Protein AF-A0ABD1ZDR0-F1 (afdb_monomer)

InterPro domains:
  IPR001441 Decaprenyl diphosphate synthase-like [PF01255] (82-280)
  IPR036424 Decaprenyl diphosphate synthase-like superfamily [G3DSA:3.40.1180.10] (77-281)
  IPR036424 Decaprenyl diphosphate synthase-like superfamily [SSF64005] (80-274)
  IPR038887 Dehydrodolichyl diphosphate synthase complex subunit Nus1 [PTHR21528] (7-281)

Structure (mmCIF, N/CA/C/O backbone):
data_AF-A0ABD1ZDR0-F1
#
_entry.id   AF-A0ABD1ZDR0-F1
#
loop_
_atom_site.group_PDB
_atom_site.id
_atom_site.type_symbol
_atom_site.label_atom_id
_atom_site.label_alt_id
_atom_site.label_comp_id
_atom_site.label_asym_id
_atom_site.label_entity_id
_atom_site.label_seq_id
_atom_site.pdbx_PDB_ins_code
_atom_site.Cartn_x
_atom_site.Cartn_y
_atom_site.Cartn_z
_atom_site.occupancy
_atom_site.B_iso_or_equiv
_atom_site.auth_seq_id
_atom_site.auth_comp_id
_atom_site.auth_asym_id
_atom_site.auth_atom_id
_atom_site.pdbx_PDB_model_num
ATOM 1 N N . MET A 1 1 ? -28.268 57.568 46.479 1.00 50.38 1 MET A N 1
ATOM 2 C CA . MET A 1 1 ? -28.710 57.247 45.104 1.00 50.38 1 MET A CA 1
ATOM 3 C C . MET A 1 1 ? -27.818 56.135 44.554 1.00 50.38 1 MET A C 1
ATOM 5 O O . MET A 1 1 ? -26.625 56.182 44.830 1.00 50.38 1 MET A O 1
ATOM 9 N N . PRO A 1 2 ? -28.374 55.100 43.903 1.00 52.53 2 PRO A N 1
ATOM 10 C CA . PRO A 1 2 ? -27.789 53.763 43.840 1.00 52.53 2 PRO A CA 1
ATOM 11 C C . PRO A 1 2 ? -27.205 53.474 42.449 1.00 52.53 2 PRO A C 1
ATOM 13 O O . PRO A 1 2 ? -27.951 53.224 41.513 1.00 52.53 2 PRO A O 1
ATOM 16 N N . ALA A 1 3 ? -25.880 53.509 42.299 1.00 55.66 3 ALA A N 1
ATOM 17 C CA . ALA A 1 3 ? -25.217 53.170 41.028 1.00 55.66 3 ALA A CA 1
ATOM 18 C C . ALA A 1 3 ? -24.094 52.122 41.167 1.00 55.66 3 ALA A C 1
ATOM 20 O O . ALA A 1 3 ? -23.567 51.641 40.171 1.00 55.66 3 ALA A O 1
ATOM 21 N N . THR A 1 4 ? -23.739 51.715 42.389 1.00 56.38 4 THR A N 1
ATOM 22 C CA . THR A 1 4 ? -22.607 50.802 42.645 1.00 56.38 4 THR A CA 1
ATOM 23 C C . THR A 1 4 ? -23.018 49.347 42.894 1.00 56.38 4 THR A C 1
ATOM 25 O O . THR A 1 4 ? -22.177 48.453 42.802 1.00 56.38 4 THR A O 1
ATOM 28 N N . MET A 1 5 ? -24.303 49.073 43.158 1.00 56.16 5 MET A N 1
ATOM 29 C CA . MET A 1 5 ? -24.779 47.697 43.372 1.00 56.16 5 MET A CA 1
ATOM 30 C C . MET A 1 5 ? -24.988 46.918 42.068 1.00 56.16 5 MET A C 1
ATOM 32 O O . MET A 1 5 ? -24.674 45.733 42.042 1.00 56.16 5 MET A O 1
ATOM 36 N N . HI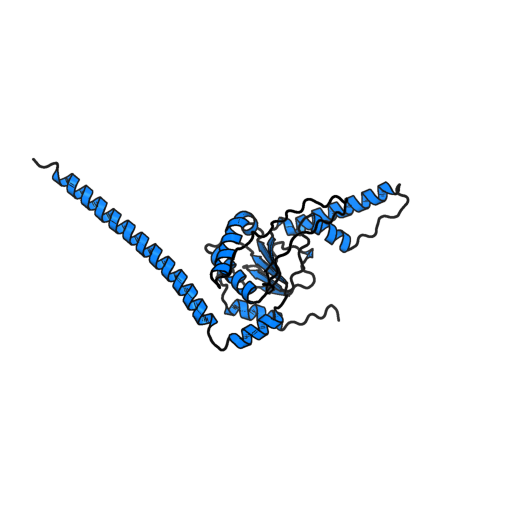S A 1 6 ? -25.437 47.556 40.979 1.00 61.19 6 HIS A N 1
ATOM 37 C CA . HIS A 1 6 ? -25.697 46.855 39.710 1.00 61.19 6 HIS A CA 1
ATOM 38 C C . HIS A 1 6 ? -24.423 46.245 39.103 1.00 61.19 6 HIS A C 1
ATOM 40 O O . HIS A 1 6 ? -24.403 45.061 38.783 1.00 61.19 6 HIS A O 1
ATOM 46 N N . HIS A 1 7 ? -23.312 46.990 39.090 1.00 68.00 7 HIS A N 1
ATOM 47 C CA . HIS A 1 7 ? -22.033 46.485 38.576 1.00 68.00 7 HIS A CA 1
ATOM 48 C C . HIS A 1 7 ? -21.475 45.288 39.355 1.00 68.00 7 HIS A C 1
ATOM 50 O O . HIS A 1 7 ? -20.847 44.410 38.766 1.00 68.00 7 HIS A O 1
ATOM 56 N N . SER A 1 8 ? -21.710 45.227 40.669 1.00 72.50 8 SER A N 1
ATOM 57 C CA . SER A 1 8 ? -21.263 44.090 41.484 1.00 72.50 8 SER A CA 1
ATOM 58 C C . SER A 1 8 ? -22.063 42.822 41.170 1.00 72.50 8 SER A C 1
ATOM 60 O O . SER A 1 8 ? -21.497 41.730 41.139 1.00 72.50 8 SER A O 1
ATOM 62 N N . VAL A 1 9 ? -23.365 42.967 40.902 1.00 79.94 9 VAL A N 1
ATOM 63 C CA . VAL A 1 9 ? -24.259 41.850 40.561 1.00 79.94 9 VAL A CA 1
ATOM 64 C C . VAL A 1 9 ? -23.963 41.322 39.156 1.00 79.94 9 VAL A C 1
ATOM 66 O O . VAL A 1 9 ? -23.843 40.110 38.988 1.00 79.94 9 VAL A O 1
ATOM 69 N N . ASP A 1 10 ? -23.741 42.203 38.181 1.00 81.81 10 ASP A N 1
ATOM 70 C CA . ASP A 1 10 ? -23.387 41.810 36.810 1.00 81.81 10 ASP A CA 1
ATOM 71 C C . ASP A 1 10 ? -22.025 41.102 36.751 1.00 81.81 10 ASP A C 1
ATOM 73 O O . ASP A 1 10 ? -21.858 40.102 36.049 1.00 81.81 10 ASP A O 1
ATOM 77 N N . TRP A 1 11 ? -21.055 41.560 37.550 1.00 82.38 11 TRP A N 1
ATOM 78 C CA . TRP A 1 11 ? -19.745 40.916 37.665 1.00 82.38 11 TRP A CA 1
ATOM 79 C C . TRP A 1 11 ? -19.832 39.517 38.292 1.00 82.38 11 TRP A C 1
ATOM 81 O O . TRP A 1 11 ? -19.189 38.576 37.820 1.00 82.38 11 TRP A O 1
ATOM 91 N N . LEU A 1 12 ? -20.661 39.356 39.329 1.00 86.38 12 LEU A N 1
ATOM 92 C CA . LEU A 1 12 ? -20.927 38.057 39.951 1.00 86.38 12 LEU A CA 1
ATOM 93 C C . LEU A 1 12 ? -21.637 37.103 38.981 1.00 86.38 12 LEU A C 1
ATOM 95 O O . LEU A 1 12 ? -21.211 35.956 38.862 1.00 86.38 12 LEU A O 1
ATOM 99 N N . LEU A 1 13 ? -22.659 37.576 38.260 1.00 87.00 13 LEU A N 1
ATOM 100 C CA . LEU A 1 13 ? -23.400 36.797 37.260 1.00 87.00 13 LEU A CA 1
ATOM 101 C C . LEU A 1 13 ? -22.511 36.331 36.104 1.00 87.00 13 LEU A C 1
ATOM 103 O O . LEU A 1 13 ? -22.582 35.177 35.682 1.00 87.00 13 LEU A O 1
ATOM 107 N N . TRP A 1 14 ? -21.636 37.202 35.605 1.00 86.81 14 TRP A N 1
ATOM 108 C CA . TRP A 1 14 ? -20.706 36.827 34.544 1.00 86.81 14 TRP A CA 1
ATOM 109 C C . TRP A 1 14 ? -19.704 35.770 35.024 1.00 86.81 14 TRP A C 1
ATOM 111 O O . TRP A 1 14 ? -19.435 34.795 34.321 1.00 86.81 14 TRP A O 1
ATOM 121 N N . ARG A 1 15 ? -19.201 35.903 36.259 1.00 88.69 15 ARG A N 1
ATOM 122 C CA . ARG A 1 15 ? -18.245 34.949 36.832 1.00 88.69 15 ARG A CA 1
ATOM 123 C C . ARG A 1 15 ? -18.873 33.586 37.118 1.00 88.69 15 ARG A C 1
ATOM 125 O O . ARG A 1 15 ? -18.218 32.570 36.897 1.00 88.69 15 ARG A O 1
ATOM 132 N N . THR A 1 16 ? -20.126 33.543 37.572 1.00 89.88 16 THR A N 1
ATOM 133 C CA . THR A 1 16 ? -20.850 32.278 37.769 1.00 89.88 16 THR A CA 1
ATOM 134 C C . THR A 1 16 ? -21.158 31.599 36.438 1.00 89.88 16 THR A C 1
ATOM 136 O O . THR A 1 16 ? -20.932 30.398 36.313 1.00 89.88 16 THR A O 1
ATOM 139 N N . LEU A 1 17 ? -21.575 32.347 35.413 1.00 91.56 17 LEU A N 1
ATOM 140 C CA . LEU A 1 17 ? -21.840 31.795 34.082 1.00 91.56 17 LEU A CA 1
ATOM 141 C C . LEU A 1 17 ? -20.568 31.242 33.422 1.00 91.56 17 LEU A C 1
ATOM 143 O O . LEU A 1 17 ? -20.577 30.136 32.880 1.00 91.56 17 LEU A O 1
ATOM 147 N N . HIS A 1 18 ? -19.449 31.960 33.532 1.00 86.12 18 HIS A N 1
ATOM 148 C CA . HIS A 1 18 ? -18.167 31.503 32.998 1.00 86.12 18 HIS A CA 1
ATOM 149 C C . HIS A 1 18 ? -17.628 30.272 33.748 1.00 86.12 18 HIS A C 1
ATOM 151 O O . HIS A 1 18 ? -17.016 29.402 33.129 1.00 86.12 18 HIS A O 1
ATOM 157 N N . LEU A 1 19 ? -17.884 30.167 35.059 1.00 91.38 19 LEU A N 1
ATOM 158 C CA . LEU A 1 19 ? -17.560 28.983 35.862 1.00 91.38 19 LEU A CA 1
ATOM 159 C C . LEU A 1 19 ? -18.402 27.768 35.441 1.00 91.38 19 LEU A C 1
ATOM 161 O O . LEU A 1 19 ? -17.877 26.669 35.302 1.00 91.38 19 LEU A O 1
ATOM 165 N N . LEU A 1 20 ? -19.701 27.954 35.195 1.00 90.75 20 LEU A N 1
ATOM 166 C CA . LEU A 1 20 ? -20.566 26.876 34.707 1.00 90.75 20 LEU A CA 1
ATOM 167 C C . LEU A 1 20 ? -20.132 26.393 33.317 1.00 90.75 20 LEU A C 1
ATOM 169 O O . LEU A 1 20 ? -20.080 25.186 33.075 1.00 90.75 20 LEU A O 1
ATOM 173 N N . PHE A 1 21 ? -19.750 27.314 32.427 1.00 90.88 21 PHE A N 1
ATOM 174 C CA . PHE A 1 21 ? -19.235 26.965 31.106 1.00 90.88 21 PHE A CA 1
ATOM 175 C C . PHE A 1 21 ? -17.929 26.163 31.196 1.00 90.88 21 PHE A C 1
ATOM 177 O O . PHE A 1 21 ? -17.831 25.091 30.597 1.00 90.88 21 PHE A O 1
ATOM 184 N N . THR A 1 22 ? -16.950 26.605 31.993 1.00 89.00 22 THR A N 1
ATOM 185 C CA . THR A 1 22 ? -15.680 25.873 32.145 1.00 89.00 22 THR A CA 1
ATOM 186 C C . THR A 1 22 ? -15.880 24.500 32.779 1.00 89.00 22 THR A C 1
ATOM 188 O O . THR A 1 22 ? -15.298 23.526 32.305 1.00 89.00 22 THR A O 1
ATOM 191 N N . VAL A 1 23 ? -16.754 24.382 33.783 1.00 90.62 23 VAL A N 1
ATOM 192 C CA . VAL A 1 23 ? -17.121 23.090 34.380 1.00 90.62 23 VAL A CA 1
ATOM 193 C C . VAL A 1 23 ? -17.778 22.172 33.345 1.00 90.62 23 VAL A C 1
ATOM 195 O O . VAL A 1 23 ? -17.404 21.005 33.253 1.00 90.62 23 VAL A O 1
ATOM 198 N N . SER A 1 24 ? -18.689 22.682 32.509 1.00 86.88 24 SER A N 1
ATOM 199 C CA . SER A 1 24 ? -19.336 21.878 31.461 1.00 86.88 24 SER A CA 1
ATOM 200 C C . SER A 1 24 ? -18.343 21.346 30.417 1.00 86.88 24 SER A C 1
ATOM 202 O O . SER A 1 24 ? -18.416 20.177 30.036 1.00 86.88 24 SER A O 1
ATOM 204 N N . VAL A 1 25 ? -17.353 22.157 30.023 1.00 84.06 25 VAL A N 1
ATOM 205 C CA . VAL A 1 25 ? -16.280 21.747 29.103 1.00 84.06 25 VAL A CA 1
ATOM 206 C C . VAL A 1 25 ? -15.387 20.689 29.750 1.00 84.06 25 VAL A C 1
ATOM 208 O O . VAL A 1 25 ? -15.047 19.698 29.106 1.00 84.06 25 VAL A O 1
ATOM 211 N N . LEU A 1 26 ? -15.040 20.845 31.031 1.00 81.06 26 LEU A N 1
ATOM 212 C CA . LEU A 1 26 ? -14.246 19.852 31.761 1.00 81.06 26 LEU A CA 1
ATOM 213 C C . LEU A 1 26 ? -14.984 18.516 31.901 1.00 81.06 26 LEU A C 1
ATOM 215 O O . LEU A 1 26 ? -14.369 17.469 31.700 1.00 81.06 26 LEU A O 1
ATOM 219 N N . ILE A 1 27 ? -16.293 18.542 32.172 1.00 83.06 27 ILE A N 1
ATOM 220 C CA . ILE A 1 27 ? -17.138 17.340 32.205 1.00 83.06 27 ILE A CA 1
ATOM 221 C C . ILE A 1 27 ? -17.194 16.688 30.817 1.00 83.06 27 ILE A C 1
ATOM 223 O O . ILE A 1 27 ? -17.021 15.476 30.713 1.00 83.06 27 ILE A O 1
ATOM 227 N N . GLY A 1 28 ? -17.357 17.470 29.745 1.00 77.81 28 GLY A N 1
ATOM 228 C CA . GLY A 1 28 ? -17.323 16.964 28.369 1.00 77.81 28 GLY A CA 1
ATOM 229 C C . GLY A 1 28 ? -15.989 16.298 28.011 1.00 77.81 28 GLY A C 1
ATOM 230 O O . GLY A 1 28 ? -15.971 15.185 27.486 1.00 77.81 28 GLY A O 1
ATOM 231 N N . CYS A 1 29 ? -14.864 16.923 28.370 1.00 68.56 29 CYS A N 1
ATOM 232 C CA . CYS A 1 29 ? -13.522 16.359 28.193 1.00 68.56 29 CYS A CA 1
ATOM 233 C C . CYS A 1 29 ? -13.307 15.086 29.027 1.00 68.56 29 CYS A C 1
ATOM 235 O O . CYS A 1 29 ? -12.689 14.131 28.552 1.00 68.56 29 CYS A O 1
ATOM 237 N N . ALA A 1 30 ? -13.817 15.054 30.261 1.00 70.31 30 ALA A N 1
ATOM 238 C CA . ALA A 1 30 ? -13.756 13.880 31.123 1.00 70.31 30 ALA A CA 1
ATOM 239 C C . ALA A 1 30 ? -14.598 12.728 30.560 1.00 70.31 30 ALA A C 1
ATOM 241 O O . ALA A 1 30 ? -14.128 11.595 30.538 1.00 70.31 30 ALA A O 1
ATOM 242 N N . PHE A 1 31 ? -15.793 13.012 30.036 1.00 66.88 31 PHE A N 1
ATOM 243 C CA . PHE A 1 31 ? -16.658 12.018 29.404 1.00 66.88 31 PHE A CA 1
ATOM 244 C C . PHE A 1 31 ? -16.052 11.476 28.104 1.00 66.88 31 PHE A C 1
ATOM 246 O O . PHE A 1 31 ? -16.073 10.269 27.878 1.00 66.88 31 PHE A O 1
ATOM 253 N N . ALA A 1 32 ? -15.442 12.336 27.281 1.00 59.31 32 ALA A N 1
ATOM 254 C CA . ALA A 1 32 ? -14.710 11.911 26.090 1.00 59.31 32 ALA A CA 1
ATOM 255 C C . ALA A 1 32 ? -13.552 10.969 26.456 1.00 59.31 32 ALA A C 1
ATOM 257 O O . ALA A 1 32 ? -13.465 9.880 25.898 1.00 59.31 32 ALA A O 1
ATOM 258 N N . ARG A 1 33 ? -12.736 11.330 27.459 1.00 55.62 33 ARG A N 1
ATOM 259 C CA . ARG A 1 33 ? -11.654 10.471 27.975 1.00 55.62 33 ARG A CA 1
ATOM 260 C C . ARG A 1 33 ? -12.172 9.164 28.566 1.00 55.62 33 ARG A C 1
ATOM 262 O O . ARG A 1 33 ? -11.606 8.112 28.289 1.00 55.62 33 ARG A O 1
ATOM 269 N N . ALA A 1 34 ? -13.250 9.211 29.345 1.00 54.34 34 ALA A N 1
ATOM 270 C CA . ALA A 1 34 ? -13.884 8.024 29.905 1.00 54.34 34 ALA A CA 1
ATOM 271 C C . ALA A 1 34 ? -14.408 7.104 28.798 1.00 54.34 34 ALA A C 1
ATOM 273 O O . ALA A 1 34 ? -14.225 5.898 28.886 1.00 54.34 34 ALA A O 1
ATOM 274 N N . LYS A 1 35 ? -14.976 7.656 27.718 1.00 50.94 35 LYS A N 1
ATOM 275 C CA . LYS A 1 35 ? -15.408 6.895 26.542 1.00 50.94 35 LYS A CA 1
ATOM 276 C C . LYS A 1 35 ? -14.228 6.247 25.813 1.00 50.94 35 LYS A C 1
ATOM 278 O O . LYS A 1 35 ? -14.351 5.098 25.407 1.00 50.94 35 LYS A O 1
ATOM 283 N N . THR A 1 36 ? -13.082 6.923 25.693 1.00 46.22 36 THR A N 1
ATOM 284 C CA . THR A 1 36 ? -11.858 6.335 25.115 1.00 46.22 36 THR A CA 1
ATOM 285 C C . THR A 1 36 ? -11.315 5.197 25.982 1.00 46.22 36 THR A C 1
ATOM 287 O O . THR A 1 36 ? -10.996 4.129 25.468 1.00 46.22 36 THR A O 1
ATOM 290 N N . ILE A 1 37 ? -11.269 5.390 27.305 1.00 48.59 37 ILE A N 1
ATOM 291 C CA . ILE A 1 37 ? -10.806 4.376 28.265 1.00 48.59 37 ILE A CA 1
ATOM 292 C C . ILE A 1 37 ? -11.764 3.181 28.292 1.00 48.59 37 ILE A C 1
ATOM 294 O O . ILE A 1 37 ? -11.318 2.039 28.255 1.00 48.59 37 ILE A O 1
ATOM 298 N N . LEU A 1 38 ? -13.075 3.431 28.306 1.00 41.00 38 LEU A N 1
ATOM 299 C CA . LEU A 1 38 ? -14.098 2.390 28.306 1.00 41.00 38 LEU A CA 1
ATOM 300 C C . LEU A 1 38 ? -14.124 1.642 26.971 1.00 41.00 38 LEU A C 1
ATOM 302 O O . LEU A 1 38 ? -14.233 0.428 26.979 1.00 41.00 38 LEU A O 1
ATOM 306 N N . SER A 1 39 ? -13.941 2.324 25.836 1.00 40.66 39 SER A N 1
ATOM 307 C CA . SER A 1 39 ? -13.777 1.670 24.531 1.00 40.66 39 SER A CA 1
ATOM 308 C C . SER A 1 39 ? -12.523 0.797 24.495 1.00 40.66 39 SER A C 1
ATOM 310 O O . SER A 1 39 ? -12.574 -0.299 23.950 1.00 40.66 39 SER A O 1
ATOM 312 N N . GLY A 1 40 ? -11.417 1.243 25.099 1.00 36.88 40 GLY A N 1
ATOM 313 C CA . GLY A 1 40 ? -10.203 0.437 25.244 1.00 36.88 40 GLY A CA 1
ATOM 314 C C . GLY A 1 40 ? -10.387 -0.758 26.186 1.00 36.88 40 GLY A C 1
ATOM 315 O O . GLY A 1 40 ? -9.878 -1.839 25.912 1.00 36.88 40 GLY A O 1
ATOM 316 N N . ALA A 1 41 ? -11.153 -0.598 27.268 1.00 35.72 41 ALA A N 1
ATOM 317 C CA . ALA A 1 41 ? -11.450 -1.658 28.231 1.00 35.72 41 ALA A CA 1
ATOM 318 C C . ALA A 1 41 ? -12.462 -2.683 27.695 1.00 35.72 41 ALA A C 1
ATOM 320 O O . ALA A 1 41 ? -12.282 -3.876 27.909 1.00 35.72 41 ALA A O 1
ATOM 321 N N . ILE A 1 42 ? -13.484 -2.235 26.959 1.00 37.75 42 ILE A N 1
ATOM 322 C CA . ILE A 1 42 ? -14.438 -3.093 26.247 1.00 37.75 42 ILE A CA 1
ATOM 323 C C . ILE A 1 42 ? -13.709 -3.846 25.134 1.00 37.75 42 ILE A C 1
ATOM 325 O O . ILE A 1 42 ? -13.881 -5.050 25.031 1.00 37.75 42 ILE A O 1
ATOM 329 N N . PHE A 1 43 ? -12.807 -3.192 24.393 1.00 40.44 43 PHE A N 1
ATOM 330 C CA . PHE A 1 43 ? -11.953 -3.868 23.413 1.00 40.44 43 PHE A CA 1
ATOM 331 C C . PHE A 1 43 ? -11.028 -4.909 24.073 1.00 40.44 43 PHE A C 1
ATOM 333 O O . PHE A 1 43 ? -10.863 -6.010 23.557 1.00 40.44 43 PHE A O 1
ATOM 340 N N . LYS A 1 44 ? -10.482 -4.608 25.260 1.00 37.28 44 LYS A N 1
ATOM 341 C CA . LYS A 1 44 ? -9.684 -5.553 26.060 1.00 37.28 44 LYS A CA 1
ATOM 342 C C . LYS A 1 44 ? -10.512 -6.728 26.600 1.00 37.28 44 LYS A C 1
ATOM 344 O 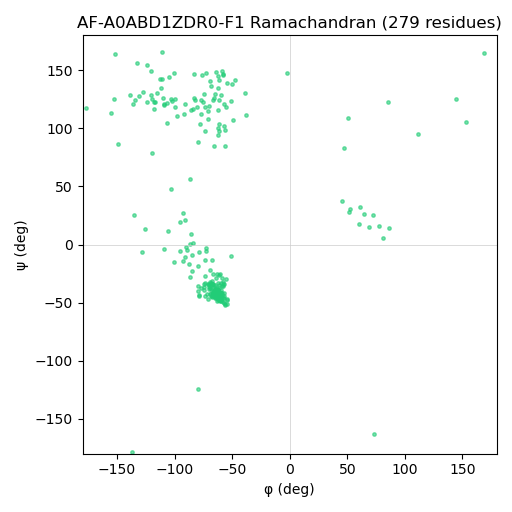O . LYS A 1 44 ? -9.968 -7.814 26.763 1.00 37.28 44 LYS A O 1
ATOM 349 N N . PHE A 1 45 ? -11.798 -6.518 26.879 1.00 32.19 45 PHE A N 1
ATOM 350 C CA . PHE A 1 45 ? -12.724 -7.550 27.349 1.00 32.19 45 PHE A CA 1
ATOM 351 C C . PHE A 1 45 ? -13.239 -8.427 26.198 1.00 32.19 45 PHE A C 1
ATOM 353 O O . PHE A 1 45 ? -13.294 -9.644 26.334 1.00 32.19 45 PHE A O 1
ATOM 360 N N . GLU A 1 46 ? -13.539 -7.828 25.046 1.00 38.88 46 GLU A N 1
ATOM 361 C CA . GLU A 1 46 ? -13.999 -8.528 23.843 1.00 38.88 46 GLU A CA 1
ATOM 362 C C . GLU A 1 46 ? -12.872 -9.360 23.213 1.00 38.88 46 GLU A C 1
ATOM 364 O O . GLU A 1 46 ? -13.120 -10.488 22.812 1.00 38.88 46 GLU A O 1
ATOM 369 N N . ALA A 1 47 ? -11.617 -8.894 23.283 1.00 39.03 47 ALA A N 1
ATOM 370 C CA . ALA A 1 47 ? -10.428 -9.675 22.918 1.00 39.03 47 ALA A CA 1
ATOM 371 C C . ALA A 1 47 ? -10.051 -10.782 23.933 1.00 39.03 47 ALA A C 1
ATOM 373 O O . ALA A 1 47 ? -9.116 -11.544 23.693 1.00 39.03 47 ALA A O 1
ATOM 374 N N . SER A 1 48 ? -10.739 -10.869 25.081 1.00 35.41 48 SER A N 1
ATOM 375 C CA . SER A 1 48 ? -10.461 -11.832 26.160 1.00 35.41 48 SER A CA 1
ATOM 376 C C . SER A 1 48 ? -11.486 -12.976 26.237 1.00 35.41 48 SER A C 1
ATOM 378 O O . SER A 1 48 ? -11.497 -13.724 27.217 1.00 35.41 48 SER A O 1
ATOM 380 N N . GLY A 1 49 ? -12.355 -13.137 25.234 1.00 34.91 49 GLY A N 1
ATOM 381 C CA . GLY A 1 49 ? -13.270 -14.275 25.152 1.00 34.91 49 GLY A CA 1
ATOM 382 C C . GLY A 1 49 ? -12.543 -15.535 24.677 1.00 34.91 49 GLY A C 1
ATOM 383 O O . GLY A 1 49 ? -12.148 -15.624 23.520 1.00 34.91 49 GLY A O 1
ATOM 384 N N . GLU A 1 50 ? -12.400 -16.532 25.549 1.00 36.81 50 GLU A N 1
ATOM 385 C CA . GLU A 1 50 ? -11.622 -17.781 25.400 1.00 36.81 50 GLU A CA 1
ATOM 386 C C . GLU A 1 50 ? -11.867 -18.607 24.109 1.00 36.81 50 GLU A C 1
ATOM 388 O O . GLU A 1 50 ? -11.083 -19.499 23.791 1.00 36.81 50 GLU A O 1
ATOM 393 N N . CYS A 1 51 ? -12.887 -18.289 23.303 1.00 34.50 51 CYS A N 1
ATOM 394 C CA . CYS A 1 51 ? -13.126 -18.886 21.981 1.00 34.50 51 CYS A CA 1
ATOM 395 C C . CYS A 1 51 ? -12.337 -18.215 20.829 1.00 34.50 51 CYS A C 1
ATOM 397 O O . CYS A 1 51 ? -12.074 -18.865 19.817 1.00 34.50 51 CYS A O 1
ATOM 399 N N . GLN A 1 52 ? -11.902 -16.954 20.975 1.00 41.50 52 GLN A N 1
ATOM 400 C CA . GLN A 1 52 ? -11.042 -16.254 20.003 1.00 41.50 52 GLN A CA 1
ATOM 401 C C . GLN A 1 52 ? -9.561 -16.641 20.120 1.00 41.50 52 GLN A C 1
ATOM 403 O O . GLN A 1 52 ? -8.813 -16.454 19.169 1.00 41.50 52 GLN A O 1
ATOM 408 N N . ALA A 1 53 ? -9.117 -17.228 21.234 1.00 45.97 53 ALA A N 1
ATOM 409 C CA . ALA A 1 53 ? -7.707 -17.583 21.422 1.00 45.97 53 ALA A CA 1
ATOM 410 C C . ALA A 1 53 ? -7.230 -18.707 20.477 1.00 45.97 53 ALA A C 1
ATOM 412 O O . ALA A 1 53 ? -6.083 -18.698 20.031 1.00 45.97 53 ALA A O 1
ATOM 413 N N . ALA A 1 54 ? -8.100 -19.669 20.146 1.00 40.47 54 ALA A N 1
ATOM 414 C CA . ALA A 1 54 ? -7.776 -20.756 19.216 1.00 40.47 54 ALA A CA 1
ATOM 415 C C . ALA A 1 54 ? -7.844 -20.303 17.747 1.00 40.47 54 ALA A C 1
ATOM 417 O O . ALA A 1 54 ? -6.935 -20.595 16.973 1.00 40.47 54 ALA A O 1
ATOM 418 N N . VAL A 1 55 ? -8.879 -19.532 17.388 1.00 45.53 55 VAL A N 1
ATOM 419 C CA . VAL A 1 55 ? -9.032 -18.937 16.046 1.00 45.53 55 VAL A CA 1
ATOM 420 C C . VAL A 1 55 ? -7.929 -17.910 15.781 1.00 45.53 55 VAL A C 1
ATOM 422 O O . VAL A 1 55 ? -7.358 -17.890 14.696 1.00 45.53 55 VAL A O 1
ATOM 425 N N . GLY A 1 56 ? -7.578 -17.113 16.791 1.00 56.66 56 GLY A N 1
ATOM 426 C CA . GLY A 1 56 ? -6.492 -16.142 16.742 1.00 56.66 56 GLY A CA 1
ATOM 427 C C . GLY A 1 56 ? -5.134 -16.798 16.518 1.00 56.66 56 GLY A C 1
ATOM 428 O O . GLY A 1 56 ? -4.391 -16.326 15.670 1.00 56.66 56 GLY A O 1
ATOM 429 N N . LYS A 1 57 ? -4.840 -17.927 17.181 1.00 62.09 57 LYS A N 1
ATOM 430 C CA . LYS A 1 57 ? -3.585 -18.671 16.962 1.00 62.09 57 LYS A CA 1
ATOM 431 C C . LYS A 1 57 ? -3.484 -19.304 15.576 1.00 62.09 57 LYS A C 1
ATOM 433 O O . LYS A 1 57 ? -2.428 -19.220 14.957 1.00 62.09 57 LYS A O 1
ATOM 438 N N . GLU A 1 58 ? -4.553 -19.935 15.084 1.00 65.69 58 GLU A N 1
ATOM 439 C CA . GLU A 1 58 ? -4.551 -20.515 13.731 1.00 65.69 58 GLU A CA 1
ATOM 440 C C . GLU A 1 58 ? -4.380 -19.421 12.669 1.00 65.69 58 GLU A C 1
ATOM 442 O O . GLU A 1 58 ? -3.633 -19.583 11.701 1.00 65.69 58 GLU A O 1
ATOM 447 N N . LEU A 1 59 ? -5.061 -18.290 12.864 1.00 66.38 59 LEU A N 1
ATOM 448 C CA . LEU A 1 59 ? -4.967 -17.154 11.966 1.00 66.38 59 LEU A CA 1
ATOM 449 C C . LEU A 1 59 ? -3.577 -16.518 12.020 1.00 66.38 59 LEU A C 1
ATOM 451 O O . LEU A 1 59 ? -2.999 -16.303 10.965 1.00 66.38 59 LEU A O 1
ATOM 455 N N . GLU A 1 60 ? -3.012 -16.314 13.211 1.00 67.19 60 GLU A N 1
ATOM 456 C CA . GLU A 1 60 ? -1.652 -15.802 13.418 1.00 67.19 60 GLU A CA 1
ATOM 457 C C . GLU A 1 60 ? -0.597 -16.674 12.719 1.00 67.19 60 GLU A C 1
ATOM 459 O O . GLU A 1 60 ? 0.319 -16.156 12.078 1.00 67.19 60 GLU A O 1
ATOM 464 N N . GLU A 1 61 ? -0.727 -18.002 12.790 1.00 71.56 61 GLU A N 1
ATOM 465 C CA . GLU A 1 61 ? 0.194 -18.922 12.119 1.00 71.56 61 GLU A CA 1
ATOM 466 C C . GLU A 1 61 ? 0.096 -18.815 10.591 1.00 71.56 61 GLU A C 1
ATOM 468 O O . GLU A 1 61 ? 1.123 -18.760 9.909 1.00 71.56 61 GLU A O 1
ATOM 473 N N . LYS A 1 62 ? -1.124 -18.709 10.050 1.00 71.00 62 LYS A N 1
ATOM 474 C CA . LYS A 1 62 ? -1.358 -18.544 8.606 1.00 71.00 62 LYS A CA 1
ATOM 475 C C . LYS A 1 62 ? -1.017 -17.144 8.094 1.00 71.00 62 LYS A C 1
ATOM 477 O O . LYS A 1 62 ? -0.667 -17.005 6.925 1.00 71.00 62 LYS A O 1
ATOM 482 N N . THR A 1 63 ? -1.091 -16.115 8.938 1.00 69.00 63 THR A N 1
ATOM 483 C CA . THR A 1 63 ? -0.727 -14.733 8.586 1.00 69.00 63 THR A CA 1
ATOM 484 C C . THR A 1 63 ? 0.741 -14.413 8.852 1.00 69.00 63 THR A C 1
ATOM 486 O O . THR A 1 63 ? 1.214 -13.320 8.528 1.00 69.00 63 THR A O 1
ATOM 489 N N . LYS A 1 64 ? 1.503 -15.362 9.403 1.00 72.75 64 LYS A N 1
ATOM 490 C CA . LYS A 1 64 ? 2.912 -15.164 9.725 1.00 72.75 64 LYS A CA 1
ATOM 491 C C . LYS A 1 64 ? 3.728 -14.879 8.469 1.00 72.75 64 LYS A C 1
ATOM 493 O O . LYS A 1 64 ? 3.930 -15.732 7.611 1.00 72.75 64 LYS A O 1
ATOM 498 N N . GLY A 1 65 ? 4.283 -13.671 8.411 1.00 76.31 65 GLY A N 1
ATOM 499 C CA . GLY A 1 65 ? 5.137 -13.245 7.306 1.00 76.31 65 GLY A CA 1
ATOM 500 C C . GLY A 1 65 ? 4.393 -12.785 6.054 1.00 76.31 65 GLY A C 1
ATOM 501 O O . GLY A 1 65 ? 5.082 -12.448 5.094 1.00 76.31 65 GLY A O 1
ATOM 502 N N . VAL A 1 66 ? 3.060 -12.708 6.105 1.00 88.19 66 VAL A N 1
ATOM 503 C CA . VAL A 1 66 ? 2.212 -12.108 5.068 1.00 88.19 66 VAL A CA 1
ATOM 504 C C . VAL A 1 66 ? 2.545 -10.624 4.928 1.00 88.19 66 VAL A C 1
ATOM 506 O O . VAL A 1 66 ? 2.696 -9.906 5.923 1.00 88.19 66 VAL A O 1
ATOM 509 N N . VAL A 1 67 ? 2.676 -10.167 3.687 1.00 92.88 67 VAL A N 1
ATOM 510 C CA . VAL A 1 67 ? 2.822 -8.756 3.324 1.00 92.88 67 VAL A CA 1
ATOM 511 C C . VAL A 1 67 ? 1.433 -8.186 3.070 1.00 92.88 67 VAL A C 1
ATOM 513 O O . VAL A 1 67 ? 0.706 -8.665 2.201 1.00 92.88 67 VAL A O 1
ATOM 516 N N . VAL A 1 68 ? 1.054 -7.150 3.818 1.00 95.31 68 VAL A N 1
ATOM 517 C CA . VAL A 1 68 ? -0.291 -6.568 3.733 1.00 95.31 68 VAL A CA 1
ATOM 518 C C . VAL A 1 68 ? -0.233 -5.167 3.139 1.00 95.31 68 VAL A C 1
ATOM 520 O O . VAL A 1 68 ? 0.585 -4.337 3.537 1.00 95.31 68 VAL A O 1
ATOM 523 N N . ALA A 1 69 ? -1.138 -4.883 2.207 1.00 97.12 69 ALA A N 1
ATOM 524 C CA . ALA A 1 69 ? -1.434 -3.539 1.735 1.00 97.12 69 ALA A CA 1
ATOM 525 C C . ALA A 1 69 ? -2.849 -3.122 2.153 1.00 97.12 69 ALA A C 1
ATOM 527 O O . ALA A 1 69 ? -3.784 -3.917 2.134 1.00 97.12 69 ALA A O 1
ATOM 528 N N . VAL A 1 70 ? -3.024 -1.854 2.503 1.00 97.19 70 VAL A N 1
ATOM 529 C CA . VAL A 1 70 ? -4.324 -1.257 2.804 1.00 97.19 70 VAL A CA 1
ATOM 530 C C . VAL A 1 70 ? -4.512 -0.050 1.903 1.00 97.19 70 VAL A C 1
ATOM 532 O O . VAL A 1 70 ? -3.692 0.866 1.906 1.00 97.19 70 VAL A O 1
ATOM 535 N N . VAL A 1 71 ? -5.589 -0.054 1.124 1.00 97.31 71 VAL A N 1
ATOM 536 C CA . VAL A 1 71 ? -5.936 1.019 0.188 1.00 97.31 71 VAL A CA 1
ATOM 537 C C . VAL A 1 71 ? -7.142 1.764 0.728 1.00 97.31 71 VAL A C 1
ATOM 539 O O . VAL A 1 71 ? -8.207 1.174 0.893 1.00 97.31 71 VAL A O 1
ATOM 542 N N . PHE A 1 72 ? -6.989 3.063 0.958 1.00 96.00 72 PHE A N 1
ATOM 543 C CA . PHE A 1 72 ? -8.080 3.946 1.351 1.00 96.00 72 PHE A CA 1
ATOM 544 C C . PHE A 1 72 ? -8.541 4.767 0.148 1.00 96.00 72 PHE A C 1
ATOM 546 O O . PHE A 1 72 ? -7.751 5.497 -0.440 1.00 96.00 72 PHE A O 1
ATOM 553 N N . GLU A 1 73 ? -9.824 4.690 -0.208 1.00 94.00 73 GLU A N 1
ATOM 554 C CA . GLU A 1 73 ? -10.423 5.535 -1.250 1.00 94.00 73 GLU A CA 1
ATOM 555 C C . GLU A 1 73 ? -10.315 7.022 -0.889 1.00 94.00 73 GLU A C 1
ATOM 557 O O . GLU A 1 73 ? -9.890 7.838 -1.707 1.00 94.00 73 GLU A O 1
ATOM 562 N N . ASN A 1 74 ? -10.687 7.376 0.345 1.00 89.19 74 ASN A N 1
ATOM 563 C CA . ASN A 1 74 ? -10.644 8.749 0.832 1.00 89.19 74 ASN A CA 1
ATOM 564 C C . ASN A 1 74 ? -10.457 8.802 2.359 1.00 89.19 74 ASN A C 1
ATOM 566 O O . ASN A 1 74 ? -11.262 8.247 3.105 1.00 89.19 74 ASN A O 1
ATOM 570 N N . LEU A 1 75 ? -9.433 9.527 2.818 1.00 87.75 75 LEU A N 1
ATOM 571 C CA . LEU A 1 75 ? -9.147 9.807 4.233 1.00 87.75 75 LEU A CA 1
ATOM 572 C C . LEU A 1 75 ? -9.546 11.239 4.626 1.00 87.75 75 LEU A C 1
ATOM 574 O O . LEU A 1 75 ? -8.773 11.984 5.221 1.00 87.75 75 LEU A O 1
ATOM 578 N N . GLN A 1 76 ? -10.755 11.651 4.251 1.00 75.88 76 GLN A N 1
ATOM 579 C CA . GLN A 1 76 ? -11.339 12.942 4.645 1.00 75.88 76 GLN A CA 1
ATOM 580 C C . GLN A 1 76 ? -12.487 12.791 5.647 1.00 75.88 76 GLN A C 1
ATOM 582 O O . GLN A 1 76 ? -13.038 13.786 6.113 1.00 75.88 76 GLN A O 1
ATOM 587 N N . GLU A 1 77 ? -12.869 11.557 5.981 1.00 72.50 77 GLU A N 1
ATOM 588 C CA . GLU A 1 77 ? -13.893 11.307 6.991 1.00 72.50 77 GLU A CA 1
ATOM 589 C C . GLU A 1 77 ? -13.363 11.687 8.385 1.00 72.50 77 GLU A C 1
ATOM 591 O O . GLU A 1 77 ? -12.197 11.421 8.690 1.00 72.50 77 GLU A O 1
ATOM 596 N N . PRO A 1 78 ? -14.184 12.298 9.258 1.00 69.50 78 PRO A N 1
ATOM 597 C CA . PRO A 1 78 ? -13.777 12.533 10.639 1.00 69.50 78 PRO A CA 1
ATOM 598 C C . PRO A 1 78 ? -13.431 11.192 11.303 1.00 69.50 78 PRO A C 1
ATOM 600 O O . PRO A 1 78 ? -14.058 10.180 10.996 1.00 69.50 78 PRO A O 1
ATOM 603 N N . SER A 1 79 ? -12.465 11.177 12.227 1.00 76.00 79 SER A N 1
ATOM 604 C CA . SER A 1 79 ? -12.020 9.987 12.987 1.00 76.00 79 SER A CA 1
ATOM 605 C C . SER A 1 79 ? -11.282 8.880 12.212 1.00 76.00 79 SER A C 1
ATOM 607 O O . SER A 1 79 ? -11.101 7.783 12.742 1.00 76.00 79 SER A O 1
ATOM 609 N N . TRP A 1 80 ? -10.797 9.138 10.990 1.00 87.19 80 TRP A N 1
ATOM 610 C CA . TRP A 1 80 ? -9.999 8.143 10.257 1.00 87.19 80 TRP A CA 1
ATOM 611 C C . TRP A 1 80 ? -8.740 7.705 11.029 1.00 87.19 80 TRP A C 1
ATOM 613 O O . TRP A 1 80 ? -8.356 6.542 10.942 1.00 87.19 80 TRP A O 1
ATOM 623 N N . GLU A 1 81 ? -8.137 8.600 11.819 1.00 85.50 81 GLU A N 1
ATOM 624 C CA . GLU A 1 81 ? -6.932 8.335 12.620 1.00 85.50 81 GLU A CA 1
ATOM 625 C C . GLU A 1 81 ? -7.136 7.166 13.592 1.00 85.50 81 GLU A C 1
ATOM 627 O O . GLU A 1 81 ? -6.310 6.254 13.641 1.00 85.50 81 GLU A O 1
ATOM 632 N N . ASP A 1 82 ? -8.264 7.143 14.307 1.00 83.12 82 ASP A N 1
ATOM 633 C CA . ASP A 1 82 ? -8.593 6.086 15.270 1.00 83.12 82 ASP A CA 1
ATOM 634 C C . ASP A 1 82 ? -8.793 4.739 14.566 1.00 83.12 82 ASP A C 1
ATOM 636 O O . ASP A 1 82 ? -8.301 3.707 15.022 1.00 83.12 82 ASP A O 1
ATOM 640 N N . LYS A 1 83 ? -9.481 4.744 13.417 1.00 87.62 83 LYS A N 1
ATOM 641 C CA . LYS A 1 83 ? -9.740 3.530 12.629 1.00 87.62 83 LYS A CA 1
ATOM 642 C C . LYS A 1 83 ? -8.474 2.969 11.992 1.00 87.62 83 LYS A C 1
ATOM 644 O O . LYS A 1 83 ? -8.259 1.760 12.032 1.00 87.62 83 LYS A O 1
ATOM 649 N N . VAL A 1 84 ? -7.620 3.831 11.442 1.00 89.94 84 VAL A N 1
ATOM 650 C CA . VAL A 1 84 ? -6.318 3.422 10.900 1.00 89.94 84 VAL A CA 1
ATOM 651 C C . VAL A 1 84 ? -5.421 2.899 12.019 1.00 89.94 84 VAL A C 1
ATOM 653 O O . VAL A 1 84 ? -4.812 1.848 11.848 1.00 89.94 84 VAL A O 1
ATOM 656 N N . SER A 1 85 ? -5.393 3.562 13.178 1.00 84.44 85 SER A N 1
ATOM 657 C CA . SER A 1 85 ? -4.643 3.087 14.349 1.00 84.44 85 SER A CA 1
ATOM 658 C C . SER A 1 85 ? -5.103 1.700 14.781 1.00 84.44 85 SER A C 1
ATOM 660 O O . SER A 1 85 ? -4.285 0.797 14.913 1.00 84.44 85 SER A O 1
ATOM 662 N N . GLN A 1 86 ? -6.417 1.509 14.927 1.00 83.25 86 GLN A N 1
ATOM 663 C CA . GLN A 1 86 ? -7.015 0.226 15.284 1.00 83.25 86 GLN A CA 1
ATOM 664 C C . GLN A 1 86 ? -6.631 -0.879 14.290 1.00 83.25 86 GLN A C 1
ATOM 666 O O . GLN A 1 86 ? -6.211 -1.957 14.706 1.00 83.25 86 GLN A O 1
ATOM 671 N N . LEU A 1 87 ? -6.717 -0.600 12.987 1.00 88.88 87 LEU A N 1
ATOM 672 C CA . LEU A 1 87 ? -6.338 -1.549 11.943 1.00 88.88 87 LEU A CA 1
ATOM 673 C C . LEU A 1 87 ? -4.849 -1.922 12.009 1.00 88.88 87 LEU A C 1
ATOM 675 O O . LEU A 1 87 ? -4.507 -3.099 11.912 1.00 88.88 87 LEU A O 1
ATOM 679 N N . VAL A 1 88 ? -3.965 -0.936 12.184 1.00 86.75 88 VAL A N 1
ATOM 680 C CA . VAL A 1 88 ? -2.518 -1.175 12.299 1.00 86.75 88 VAL A CA 1
ATOM 681 C C . VAL A 1 88 ? -2.205 -1.995 13.552 1.00 86.75 88 VAL A C 1
ATOM 683 O O . VAL A 1 88 ? -1.422 -2.937 13.469 1.00 86.75 88 VAL A O 1
ATOM 686 N N . THR A 1 89 ? -2.855 -1.712 14.686 1.00 81.81 89 THR A N 1
ATOM 687 C CA . THR A 1 89 ? -2.721 -2.515 15.911 1.00 81.81 89 THR A CA 1
ATOM 688 C C . THR A 1 89 ? -3.14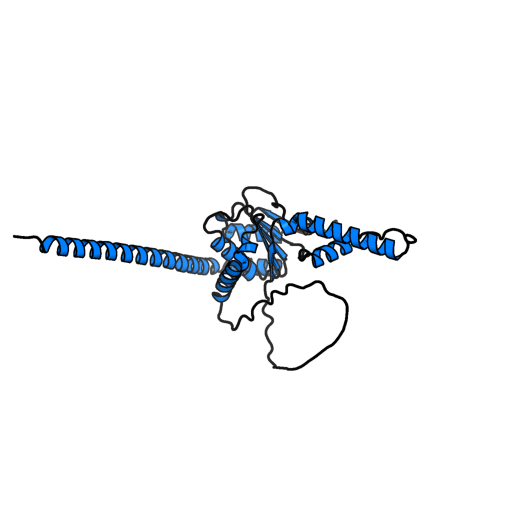7 -3.965 15.684 1.00 81.81 89 THR A C 1
ATOM 690 O O . THR A 1 89 ? -2.424 -4.874 16.083 1.00 81.81 89 THR A O 1
ATOM 693 N N . TRP A 1 90 ? -4.274 -4.207 15.005 1.00 86.06 90 TRP A N 1
ATOM 694 C CA . TRP A 1 90 ? -4.718 -5.570 14.690 1.00 86.06 90 TRP A CA 1
ATOM 695 C C . TRP A 1 90 ? -3.736 -6.308 13.779 1.00 86.06 90 TRP A C 1
ATOM 697 O O . TRP A 1 90 ? -3.402 -7.458 14.041 1.00 86.06 90 TRP A O 1
ATOM 707 N N . LEU A 1 91 ? -3.226 -5.648 12.738 1.00 85.75 91 LEU A N 1
ATOM 708 C CA . LEU A 1 91 ? -2.239 -6.243 11.832 1.00 85.75 91 LEU A CA 1
ATOM 709 C C . LEU A 1 91 ? -0.896 -6.506 12.530 1.00 85.75 91 LEU A C 1
ATOM 711 O O . LEU A 1 91 ? -0.248 -7.513 12.245 1.00 85.75 91 LEU A O 1
ATOM 715 N N . SER A 1 92 ? -0.491 -5.639 13.461 1.00 78.81 92 SER A N 1
ATOM 716 C CA . SER A 1 92 ? 0.716 -5.832 14.273 1.00 78.81 92 SER A CA 1
ATOM 717 C C . SER A 1 92 ? 0.575 -7.041 15.201 1.00 78.81 92 SER A C 1
ATOM 719 O O . SER A 1 92 ? 1.454 -7.902 15.232 1.00 78.81 92 SER A O 1
ATOM 721 N N . ALA A 1 93 ? -0.582 -7.187 15.857 1.00 76.94 93 ALA A N 1
ATOM 722 C CA . ALA A 1 93 ? -0.893 -8.345 16.696 1.00 76.94 93 ALA A CA 1
ATOM 723 C C . ALA A 1 93 ? -0.891 -9.677 15.919 1.00 76.94 93 ALA A C 1
ATOM 725 O O . ALA A 1 93 ? -0.603 -10.721 16.493 1.00 76.94 93 ALA A O 1
ATOM 726 N N . LEU A 1 94 ? -1.157 -9.639 14.609 1.00 76.38 94 LEU A N 1
ATOM 727 C CA . LEU A 1 94 ? -1.098 -10.793 13.702 1.00 76.38 94 LEU A CA 1
ATOM 728 C C . LEU A 1 94 ? 0.301 -11.070 13.133 1.00 76.38 94 LEU A C 1
ATOM 730 O O . LEU A 1 94 ? 0.456 -11.896 12.230 1.00 76.38 94 LEU A O 1
ATOM 734 N N . ASN A 1 95 ? 1.321 -10.378 13.646 1.00 75.38 95 ASN A N 1
ATOM 735 C CA . ASN A 1 95 ? 2.721 -10.574 13.292 1.00 75.38 95 ASN A CA 1
ATOM 736 C C . ASN A 1 95 ? 3.031 -10.316 11.801 1.00 75.38 95 ASN A C 1
ATOM 738 O O . ASN A 1 95 ? 3.919 -10.941 11.201 1.00 75.38 95 ASN A O 1
ATOM 742 N N . VAL A 1 96 ? 2.294 -9.379 11.194 1.00 81.12 96 VAL A N 1
ATOM 743 C CA . VAL A 1 96 ? 2.554 -8.886 9.838 1.00 81.12 96 VAL A CA 1
ATOM 744 C C . VAL A 1 96 ? 3.886 -8.134 9.835 1.00 81.12 96 VAL A C 1
ATOM 746 O O . VAL A 1 96 ? 4.095 -7.193 10.596 1.00 81.12 96 VAL A O 1
ATOM 749 N N . ARG A 1 97 ? 4.814 -8.543 8.963 1.00 82.12 97 ARG A N 1
ATOM 750 C CA . ARG A 1 97 ? 6.176 -7.973 8.928 1.00 82.12 97 ARG A CA 1
ATOM 751 C C . ARG A 1 97 ? 6.295 -6.722 8.071 1.00 82.12 97 ARG A C 1
ATOM 753 O O . ARG A 1 97 ? 7.172 -5.901 8.318 1.00 82.12 97 ARG A O 1
ATOM 760 N N . HIS A 1 98 ? 5.456 -6.591 7.047 1.00 89.44 98 HIS A N 1
ATOM 761 C CA . HIS A 1 98 ? 5.457 -5.437 6.153 1.00 89.44 98 HIS A CA 1
ATOM 762 C C . HIS A 1 98 ? 4.024 -4.993 5.895 1.00 89.44 98 HIS A C 1
ATOM 764 O O . HIS A 1 98 ? 3.212 -5.766 5.387 1.00 89.44 98 HIS A O 1
ATOM 770 N N . LEU A 1 99 ? 3.739 -3.742 6.240 1.00 92.62 99 LEU A N 1
ATOM 771 C CA . LEU A 1 99 ? 2.450 -3.097 6.060 1.00 92.62 99 LEU A CA 1
ATOM 772 C C . LEU A 1 99 ? 2.610 -1.882 5.150 1.00 92.62 99 LEU A C 1
ATOM 774 O O . LEU A 1 99 ? 3.396 -0.983 5.434 1.00 92.62 99 LEU A O 1
ATOM 778 N N . THR A 1 100 ? 1.836 -1.839 4.072 1.00 95.19 100 THR A N 1
ATOM 779 C CA . THR A 1 100 ? 1.765 -0.690 3.165 1.00 95.19 100 THR A CA 1
ATOM 780 C C . THR A 1 100 ? 0.417 -0.001 3.316 1.00 95.19 100 THR A C 1
ATOM 782 O O . THR A 1 100 ? -0.611 -0.618 3.060 1.00 95.19 100 THR A O 1
ATOM 785 N N . LEU A 1 101 ? 0.394 1.272 3.696 1.00 95.62 101 LEU A N 1
ATOM 786 C CA . LEU A 1 101 ? -0.818 2.089 3.707 1.00 95.62 101 LEU A CA 1
ATOM 787 C C . LEU A 1 101 ? -0.803 3.022 2.500 1.00 95.62 101 LEU A C 1
ATOM 789 O O . LEU A 1 101 ? 0.146 3.779 2.309 1.00 95.62 101 LEU A O 1
ATOM 793 N N . PHE A 1 102 ? -1.854 2.980 1.690 1.00 96.12 102 PHE A N 1
ATOM 794 C CA . PHE A 1 102 ? -1.982 3.793 0.491 1.00 96.12 102 PHE A CA 1
ATOM 795 C C . PHE A 1 102 ? -3.217 4.678 0.567 1.00 96.12 102 PHE A C 1
ATOM 797 O O . PHE A 1 102 ? -4.332 4.194 0.773 1.00 96.12 102 PHE A O 1
ATOM 804 N N . ASP A 1 103 ? -3.018 5.968 0.317 1.00 95.25 103 ASP A N 1
ATOM 805 C CA . ASP A 1 103 ? -4.103 6.923 0.148 1.00 95.25 103 ASP A CA 1
ATOM 806 C C . ASP A 1 103 ? -3.834 7.813 -1.088 1.00 95.25 103 ASP A C 1
ATOM 808 O O . ASP A 1 103 ? -2.777 8.446 -1.178 1.00 95.25 103 ASP A O 1
ATOM 812 N N . PRO A 1 104 ? -4.750 7.891 -2.076 1.00 94.94 104 PRO A N 1
ATOM 813 C CA . PRO A 1 104 ? -4.515 8.641 -3.313 1.00 94.94 104 PRO A CA 1
ATOM 814 C C . PRO A 1 104 ? -4.194 10.113 -3.064 1.00 94.94 104 PRO A C 1
ATOM 816 O O . PRO A 1 104 ? -3.380 10.709 -3.770 1.00 94.94 104 PRO A O 1
ATOM 819 N N . ALA A 1 105 ? -4.828 10.692 -2.044 1.00 93.81 105 ALA A N 1
ATOM 820 C CA . ALA A 1 105 ? -4.672 12.088 -1.688 1.00 93.81 105 ALA A CA 1
ATOM 821 C C . ALA A 1 105 ? -3.319 12.387 -1.025 1.00 93.81 105 ALA A C 1
ATOM 823 O O . ALA A 1 105 ? -2.982 13.562 -0.909 1.00 93.81 105 ALA A O 1
ATOM 824 N N . GLY A 1 106 ? -2.543 11.387 -0.597 1.00 92.25 106 GLY A N 1
ATOM 825 C CA . GLY A 1 106 ? -1.285 11.523 0.139 1.00 92.25 106 GLY A CA 1
ATOM 826 C C . GLY A 1 106 ? -1.418 12.150 1.530 1.00 92.25 106 GLY A C 1
ATOM 827 O O . GLY A 1 106 ? -0.475 12.791 1.994 1.00 92.25 106 GLY A O 1
ATOM 828 N N . VAL A 1 107 ? -2.582 12.036 2.172 1.00 92.06 107 VAL A N 1
ATOM 829 C CA . VAL A 1 107 ? -2.841 12.493 3.543 1.00 92.06 107 VAL A CA 1
ATOM 830 C C . VAL A 1 107 ? -1.854 11.841 4.506 1.00 92.06 107 VAL A C 1
ATOM 832 O O . VAL A 1 107 ? -1.144 12.572 5.191 1.00 92.06 107 VAL A O 1
ATOM 835 N N . LEU A 1 108 ? -1.716 10.510 4.476 1.00 89.69 108 LEU A N 1
ATOM 836 C CA . LEU A 1 108 ? -0.839 9.761 5.385 1.00 89.69 108 LEU A CA 1
ATOM 837 C C . LEU A 1 108 ? 0.625 10.160 5.213 1.00 89.69 108 LEU A C 1
ATOM 839 O O . LEU A 1 108 ? 1.351 10.346 6.188 1.00 89.69 108 LEU A O 1
ATOM 843 N N . LYS A 1 109 ? 1.055 10.332 3.959 1.00 89.00 109 LYS A N 1
ATOM 844 C CA . LYS A 1 109 ? 2.410 10.794 3.639 1.00 89.00 109 LYS A CA 1
ATOM 845 C C . LYS A 1 109 ? 2.692 12.200 4.167 1.00 89.00 109 LYS A C 1
ATOM 847 O O . LYS A 1 109 ? 3.800 12.459 4.625 1.00 89.00 109 LYS A O 1
ATOM 852 N N . ARG A 1 110 ? 1.722 13.118 4.097 1.00 86.25 110 ARG A N 1
ATOM 853 C CA . ARG A 1 110 ? 1.889 14.497 4.590 1.00 86.25 110 ARG A CA 1
ATOM 854 C C . ARG A 1 110 ? 1.858 14.587 6.113 1.00 86.25 110 ARG A C 1
ATOM 856 O O . ARG A 1 110 ? 2.610 15.377 6.669 1.00 86.25 110 ARG A O 1
ATOM 863 N N . SER A 1 111 ? 1.028 13.780 6.772 1.00 80.38 111 SER A N 1
ATOM 864 C CA . SER A 1 111 ? 0.920 13.698 8.235 1.00 80.38 111 SER A CA 1
ATOM 865 C C . SER A 1 111 ? 1.815 12.608 8.828 1.00 80.38 111 SER A C 1
ATOM 867 O O . SER A 1 111 ? 1.492 12.017 9.860 1.00 80.38 111 SER A O 1
ATOM 869 N N . GLN A 1 112 ? 2.918 12.265 8.161 1.00 75.62 112 GLN A N 1
ATOM 870 C CA . GLN A 1 112 ? 3.788 11.164 8.564 1.00 75.62 112 GLN A CA 1
ATOM 871 C C . GLN A 1 112 ? 4.283 11.263 10.022 1.00 75.62 112 GLN A C 1
ATOM 873 O O . GLN A 1 112 ? 4.194 10.256 10.729 1.00 75.62 112 GLN A O 1
ATOM 878 N N . PRO A 1 113 ? 4.785 12.410 10.531 1.00 71.44 113 PRO A N 1
ATOM 879 C CA . PRO A 1 113 ? 5.264 12.468 11.909 1.00 71.44 113 PRO A CA 1
ATOM 880 C C . PRO A 1 113 ? 4.139 12.287 12.935 1.00 71.44 113 PRO A C 1
ATOM 882 O O . PRO A 1 113 ? 4.372 11.677 13.976 1.00 71.44 113 PRO A O 1
ATOM 885 N N . GLU A 1 114 ? 2.926 12.767 12.666 1.00 69.44 114 GLU A N 1
ATOM 886 C CA . GLU A 1 114 ? 1.742 12.524 13.500 1.00 69.44 114 GLU A CA 1
ATOM 887 C C . GLU A 1 114 ? 1.324 11.054 13.438 1.00 69.44 114 GLU A C 1
ATOM 889 O O . GLU A 1 114 ? 1.118 10.436 14.483 1.00 69.44 114 GLU A O 1
ATOM 894 N N . THR A 1 115 ? 1.319 10.486 12.228 1.00 66.88 115 THR A N 1
ATOM 895 C CA . THR A 1 115 ? 1.013 9.077 11.945 1.00 66.88 115 THR A CA 1
ATOM 896 C C . THR A 1 115 ? 1.885 8.150 12.764 1.00 66.88 115 THR A C 1
ATOM 898 O O . THR A 1 115 ? 1.408 7.316 13.524 1.00 66.88 115 THR A O 1
ATOM 901 N N . LEU A 1 116 ? 3.191 8.371 12.716 1.00 70.06 116 LEU A N 1
ATOM 902 C CA . LEU A 1 116 ? 4.137 7.559 13.466 1.00 70.06 116 LEU A CA 1
ATOM 903 C C . LEU A 1 116 ? 4.034 7.780 14.977 1.00 70.06 116 LEU A C 1
ATOM 905 O O . LEU A 1 116 ? 4.264 6.847 15.738 1.00 70.06 116 LEU A O 1
ATOM 909 N N . LYS A 1 117 ? 3.693 8.991 15.437 1.00 68.62 117 LYS A N 1
ATOM 910 C CA . LYS A 1 117 ? 3.510 9.265 16.871 1.00 68.62 117 LYS A CA 1
ATOM 911 C C . LYS A 1 117 ? 2.306 8.523 17.438 1.00 68.62 117 LYS A C 1
ATOM 913 O O . LYS A 1 117 ? 2.416 7.991 18.539 1.00 68.62 117 LYS A O 1
ATOM 918 N N . PHE A 1 118 ? 1.167 8.502 16.745 1.00 66.06 118 PHE A N 1
ATOM 919 C CA . PHE A 1 118 ? -0.003 7.788 17.258 1.00 66.06 118 PHE A CA 1
ATOM 920 C C . PHE A 1 118 ? 0.143 6.271 17.128 1.00 66.06 118 PHE A C 1
ATOM 922 O O . PHE A 1 118 ? -0.266 5.563 18.042 1.00 66.06 118 PHE A O 1
ATOM 929 N N . LEU A 1 119 ? 0.808 5.776 16.077 1.00 63.75 119 LEU A N 1
ATOM 930 C CA . LEU A 1 119 ? 1.088 4.345 15.930 1.00 63.75 119 LEU A CA 1
ATOM 931 C C . LEU A 1 119 ? 2.049 3.843 17.010 1.00 63.75 119 LEU A C 1
ATOM 933 O O . LEU A 1 119 ? 1.765 2.834 17.646 1.00 63.75 119 LEU A O 1
ATOM 937 N N . LYS A 1 120 ? 3.104 4.608 17.319 1.00 64.19 120 LYS A N 1
ATOM 938 C CA . LYS A 1 120 ? 3.983 4.310 18.460 1.00 64.19 120 LYS A CA 1
ATOM 939 C C . LYS A 1 120 ? 3.239 4.328 19.788 1.00 64.19 120 LYS A C 1
ATOM 941 O O . LYS A 1 120 ? 3.442 3.446 20.598 1.00 64.19 120 LYS A O 1
ATOM 946 N N . ARG A 1 121 ? 2.324 5.279 20.010 1.00 55.31 121 ARG A N 1
ATOM 947 C CA . ARG A 1 121 ? 1.492 5.299 21.230 1.00 55.31 121 ARG A CA 1
ATOM 948 C C . ARG A 1 121 ? 0.545 4.102 21.325 1.00 55.31 121 ARG A C 1
ATOM 950 O O . ARG A 1 121 ? 0.261 3.655 22.430 1.00 55.31 121 ARG A O 1
ATOM 957 N N . ALA A 1 122 ? 0.023 3.622 20.199 1.00 50.38 122 ALA A N 1
ATOM 958 C CA . ALA A 1 122 ? -0.820 2.432 20.159 1.00 50.38 122 ALA A CA 1
ATOM 959 C C . ALA A 1 122 ? -0.016 1.161 20.491 1.00 50.38 122 ALA A C 1
ATOM 961 O O . ALA A 1 122 ? -0.549 0.266 21.138 1.00 50.38 122 ALA A O 1
ATOM 962 N N . GLU A 1 123 ? 1.262 1.129 20.110 1.00 49.56 123 GLU A N 1
ATOM 963 C CA . GLU A 1 123 ? 2.208 0.043 20.389 1.00 49.56 123 GLU A CA 1
ATOM 964 C C . GLU A 1 123 ? 2.766 0.107 21.829 1.00 49.56 123 GLU A C 1
ATOM 966 O O . GLU A 1 123 ? 2.727 -0.883 22.551 1.00 49.56 123 GLU A O 1
ATOM 971 N N . ASP A 1 124 ? 3.159 1.293 22.307 1.00 46.12 124 ASP A N 1
ATOM 972 C CA . ASP A 1 124 ? 3.688 1.542 23.661 1.00 46.12 124 ASP A CA 1
ATOM 973 C C . ASP A 1 124 ? 2.631 1.335 24.769 1.00 46.12 124 ASP A C 1
ATOM 975 O O . ASP A 1 124 ? 2.965 1.021 25.911 1.00 46.12 124 ASP A O 1
ATOM 979 N N . ASN A 1 125 ? 1.336 1.475 24.455 1.00 40.94 125 ASN A N 1
ATOM 980 C CA . ASN A 1 125 ? 0.246 1.154 25.389 1.00 40.94 125 ASN A CA 1
ATOM 981 C C . ASN A 1 125 ? 0.053 -0.362 25.593 1.00 40.94 125 ASN A C 1
ATOM 983 O O . ASN A 1 125 ? -0.774 -0.776 26.414 1.00 40.94 125 ASN A O 1
ATOM 987 N N . GLN A 1 126 ? 0.819 -1.189 24.879 1.00 43.44 126 GLN A N 1
ATOM 988 C CA . GLN A 1 126 ? 0.838 -2.638 24.994 1.00 43.44 126 GLN A CA 1
ATOM 989 C C . GLN A 1 126 ? 2.254 -3.105 25.391 1.00 43.44 126 GLN A C 1
ATOM 991 O O . GLN A 1 126 ? 3.007 -3.639 24.590 1.00 43.44 126 GLN A O 1
ATOM 996 N N . LEU A 1 127 ? 2.544 -2.955 26.693 1.00 34.31 127 LEU A N 1
ATOM 997 C CA . LEU A 1 127 ? 3.688 -3.483 27.465 1.00 34.31 127 LEU A CA 1
ATOM 998 C C . LEU A 1 127 ? 4.992 -2.653 27.457 1.00 34.31 127 LEU A C 1
ATOM 1000 O O . LEU A 1 127 ? 5.634 -2.410 26.443 1.00 34.31 127 LEU A O 1
ATOM 1004 N N . ASP A 1 128 ? 5.397 -2.305 28.680 1.00 41.69 128 ASP A N 1
ATOM 1005 C CA . ASP A 1 128 ? 6.613 -1.606 29.099 1.00 41.69 128 ASP A CA 1
ATOM 1006 C C . ASP A 1 128 ? 7.900 -2.303 28.624 1.00 41.69 128 ASP A C 1
ATOM 1008 O O . ASP A 1 128 ? 8.353 -3.259 29.251 1.00 41.69 128 ASP A O 1
ATOM 1012 N N . LEU A 1 129 ? 8.497 -1.838 27.518 1.00 35.19 129 LEU A N 1
ATOM 1013 C CA . LEU A 1 129 ? 9.842 -2.235 27.089 1.00 35.19 129 LEU A CA 1
ATOM 1014 C C . LEU A 1 129 ? 10.573 -1.112 26.326 1.00 35.19 129 LEU A C 1
ATOM 1016 O O . LEU A 1 129 ? 10.597 -1.098 25.097 1.00 35.19 129 LEU A O 1
ATOM 1020 N N . GLY A 1 130 ? 11.242 -0.242 27.088 1.00 29.16 130 GLY A N 1
ATOM 1021 C CA . GLY A 1 130 ? 12.607 0.248 26.842 1.00 29.16 130 GLY A CA 1
ATOM 1022 C C . GLY A 1 130 ? 12.975 0.807 25.459 1.00 29.16 130 GLY A C 1
ATOM 1023 O O . GLY A 1 130 ? 13.247 0.063 24.524 1.00 29.16 130 GLY A O 1
ATOM 1024 N N . ALA A 1 131 ? 13.160 2.131 25.417 1.00 31.81 131 ALA A N 1
ATOM 1025 C CA . ALA A 1 131 ? 13.988 2.882 24.468 1.00 31.81 131 ALA A CA 1
ATOM 1026 C C . ALA A 1 131 ? 13.823 2.523 22.978 1.00 31.81 131 ALA A C 1
ATOM 1028 O O . ALA A 1 131 ? 14.670 1.867 22.367 1.00 31.81 131 ALA A O 1
ATOM 1029 N N . VAL A 1 132 ? 12.796 3.104 22.353 1.00 33.47 132 VAL A N 1
ATOM 1030 C CA . VAL A 1 132 ? 12.757 3.308 20.901 1.00 33.47 132 VAL A CA 1
ATOM 1031 C C . VAL A 1 132 ? 13.991 4.120 20.497 1.00 33.47 132 VAL A C 1
ATOM 1033 O O . VAL A 1 132 ? 14.029 5.342 20.656 1.00 33.47 132 VAL A O 1
ATOM 1036 N N . LYS A 1 133 ? 15.012 3.463 19.938 1.00 31.03 133 LYS A N 1
ATOM 1037 C CA . LYS A 1 133 ? 15.905 4.163 19.013 1.00 31.03 133 LYS A CA 1
ATOM 1038 C C . LYS A 1 133 ? 15.059 4.519 17.802 1.00 31.03 133 LYS A C 1
ATOM 1040 O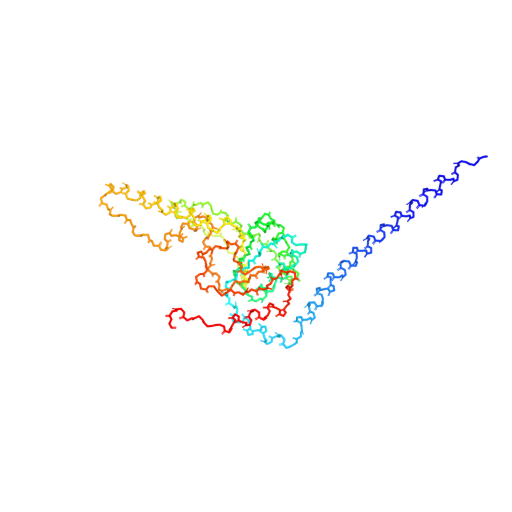 O . LYS A 1 133 ? 14.370 3.667 17.250 1.00 31.03 133 LYS A O 1
ATOM 1045 N N . SER A 1 134 ? 15.063 5.801 17.455 1.00 28.23 134 SER A N 1
ATOM 1046 C CA . SER A 1 134 ? 14.388 6.350 16.286 1.00 28.23 134 SER A CA 1
ATOM 1047 C C . SER A 1 134 ? 14.525 5.399 15.091 1.00 28.23 134 SER A C 1
ATOM 1049 O O . SER A 1 134 ? 15.653 4.989 14.810 1.00 28.23 134 SER A O 1
ATOM 1051 N N . PRO A 1 135 ? 13.432 5.050 14.385 1.00 31.34 135 PRO A N 1
ATOM 1052 C CA . PRO A 1 135 ? 13.556 4.303 13.146 1.00 31.34 135 PRO A CA 1
ATOM 1053 C C . PRO A 1 135 ? 14.451 5.137 12.236 1.00 31.34 135 PRO A C 1
ATOM 1055 O O . PRO A 1 135 ? 14.179 6.318 11.998 1.00 31.34 135 PRO A O 1
ATOM 1058 N N . ASN A 1 136 ? 15.572 4.556 11.815 1.00 24.67 136 ASN A N 1
ATOM 1059 C CA . ASN A 1 136 ? 16.458 5.191 10.858 1.00 24.67 136 ASN A CA 1
ATOM 1060 C C . ASN A 1 136 ? 15.656 5.386 9.569 1.00 24.67 136 ASN A C 1
ATOM 1062 O O . ASN A 1 136 ? 15.517 4.466 8.765 1.00 24.67 136 ASN A O 1
ATOM 1066 N N . PHE A 1 137 ? 15.127 6.595 9.379 1.00 33.19 137 PHE A N 1
ATOM 1067 C CA . PHE A 1 137 ? 14.658 7.078 8.091 1.00 33.19 137 PHE A CA 1
ATOM 1068 C C . PHE A 1 137 ? 15.877 7.207 7.191 1.00 33.19 137 PHE A C 1
ATOM 1070 O O . PHE A 1 137 ? 16.511 8.256 7.100 1.00 33.19 137 PHE A O 1
ATOM 1077 N N . HIS A 1 138 ? 16.252 6.099 6.563 1.00 28.67 138 HIS A N 1
ATOM 1078 C CA . HIS A 1 138 ? 17.278 6.117 5.546 1.00 28.67 138 HIS A CA 1
ATOM 1079 C C . HIS A 1 138 ? 16.631 6.607 4.250 1.00 28.67 138 HIS A C 1
ATOM 1081 O O . HIS A 1 138 ? 16.131 5.830 3.443 1.00 28.67 138 HIS A O 1
ATOM 1087 N N . MET A 1 139 ? 16.628 7.929 4.061 1.00 29.20 139 MET A N 1
ATOM 1088 C CA . MET A 1 139 ? 16.697 8.472 2.711 1.00 29.20 139 MET A CA 1
ATOM 1089 C C . MET A 1 139 ? 18.037 8.000 2.148 1.00 29.20 139 MET A C 1
ATOM 1091 O O . MET A 1 139 ? 19.078 8.536 2.522 1.00 29.20 139 MET A O 1
ATOM 1095 N N . GLN A 1 140 ? 18.034 6.951 1.326 1.00 33.09 140 GLN A N 1
ATOM 1096 C CA . GLN A 1 140 ? 19.225 6.602 0.561 1.00 33.09 140 GLN A CA 1
ATOM 1097 C C . GLN A 1 140 ? 19.409 7.659 -0.528 1.00 33.09 140 GLN A C 1
ATOM 1099 O O . GLN A 1 140 ? 18.558 7.754 -1.414 1.00 33.09 140 GLN A O 1
ATOM 1104 N N . PRO A 1 141 ? 20.489 8.462 -0.509 1.00 30.45 141 PRO A N 1
ATOM 1105 C CA . PRO A 1 141 ? 20.961 9.040 -1.753 1.00 30.45 141 PRO A CA 1
ATOM 1106 C C . PRO A 1 141 ? 21.416 7.880 -2.660 1.00 30.45 141 PRO A C 1
ATOM 1108 O O . PRO A 1 141 ? 21.859 6.845 -2.149 1.00 30.45 141 PRO A O 1
ATOM 1111 N N . PRO A 1 142 ? 21.295 8.012 -3.992 1.00 31.03 142 PRO A N 1
ATOM 1112 C CA . PRO A 1 142 ? 21.631 6.933 -4.916 1.00 31.03 142 PRO A CA 1
ATOM 1113 C C . PRO A 1 142 ? 23.072 6.451 -4.678 1.00 31.03 142 PRO A C 1
ATOM 1115 O O . PRO A 1 142 ? 23.959 7.283 -4.449 1.00 31.03 142 PRO A O 1
ATOM 1118 N N . PRO A 1 143 ? 23.338 5.132 -4.711 1.00 36.91 143 PRO A N 1
ATOM 1119 C CA . PRO A 1 143 ? 24.666 4.620 -4.427 1.00 36.91 143 PRO A CA 1
ATOM 1120 C C . PRO A 1 143 ? 25.611 4.976 -5.577 1.00 36.91 143 PRO A C 1
ATOM 1122 O O . PRO A 1 143 ? 25.554 4.393 -6.658 1.00 36.91 143 PRO A O 1
ATOM 1125 N N . ASN A 1 144 ? 26.524 5.914 -5.324 1.00 34.03 144 ASN A N 1
ATOM 1126 C CA . ASN A 1 144 ? 27.749 6.008 -6.105 1.00 34.03 144 ASN A CA 1
ATOM 1127 C C . ASN A 1 144 ? 28.669 4.851 -5.696 1.00 34.03 144 ASN A C 1
ATOM 1129 O O . ASN A 1 144 ? 29.085 4.726 -4.543 1.00 34.03 144 ASN A O 1
ATOM 1133 N N . LEU A 1 145 ? 28.964 3.995 -6.670 1.00 42.22 145 LEU A N 1
ATOM 1134 C CA . LEU A 1 145 ? 29.925 2.903 -6.592 1.00 42.22 145 LEU A CA 1
ATOM 1135 C C . LEU A 1 145 ? 31.336 3.438 -6.314 1.00 42.22 145 LEU A C 1
ATOM 1137 O O . LEU A 1 145 ? 31.999 3.898 -7.237 1.00 42.22 145 LEU A O 1
ATOM 1141 N N . SER A 1 146 ? 31.817 3.312 -5.073 1.00 30.70 146 SER A N 1
ATOM 1142 C CA . SER A 1 146 ? 33.252 3.169 -4.772 1.00 30.70 146 SER A CA 1
ATOM 1143 C C . SER A 1 146 ? 33.517 2.960 -3.274 1.00 30.70 146 SER A C 1
ATOM 1145 O O . SER A 1 146 ? 33.301 3.869 -2.479 1.00 30.70 146 SER A O 1
ATOM 1147 N N . GLY A 1 147 ? 34.094 1.807 -2.910 1.00 30.22 147 GLY A N 1
ATOM 1148 C CA . GLY A 1 147 ? 34.993 1.704 -1.751 1.00 30.22 147 GLY A CA 1
ATOM 1149 C C . GLY A 1 147 ? 34.497 0.911 -0.538 1.00 30.22 147 GLY A C 1
ATOM 1150 O O . GLY A 1 147 ? 33.912 1.454 0.391 1.00 30.22 147 GLY A O 1
ATOM 1151 N N . LEU A 1 148 ? 34.872 -0.368 -0.482 1.00 34.22 148 LEU A N 1
ATOM 1152 C CA . LEU A 1 148 ? 34.996 -1.133 0.761 1.00 34.22 148 LEU A CA 1
ATOM 1153 C C . LEU A 1 148 ? 35.862 -0.378 1.788 1.00 34.22 148 LEU A C 1
ATOM 1155 O O . LEU A 1 148 ? 37.053 -0.171 1.541 1.00 34.22 148 LEU A O 1
ATOM 1159 N N . ARG A 1 149 ? 35.336 -0.107 2.992 1.00 29.02 149 ARG A N 1
ATOM 1160 C CA . ARG A 1 149 ? 36.149 -0.217 4.214 1.00 29.02 149 ARG A CA 1
ATOM 1161 C C . ARG A 1 149 ? 35.318 -0.460 5.477 1.00 29.02 149 ARG A C 1
ATOM 1163 O O . ARG A 1 149 ? 34.553 0.367 5.949 1.00 29.02 149 ARG A O 1
ATOM 1170 N N . ARG A 1 150 ? 35.545 -1.660 5.998 1.00 33.78 150 ARG A N 1
ATOM 1171 C CA . ARG A 1 150 ? 35.188 -2.221 7.298 1.00 33.78 150 ARG A CA 1
ATOM 1172 C C . ARG A 1 150 ? 35.818 -1.384 8.421 1.00 33.78 150 ARG A C 1
ATOM 1174 O O . ARG A 1 150 ? 37.034 -1.227 8.416 1.00 33.78 150 ARG A O 1
ATOM 1181 N N . LEU A 1 151 ? 35.031 -0.950 9.403 1.00 32.88 151 LEU A N 1
ATOM 1182 C CA . LEU A 1 151 ? 35.508 -0.733 10.770 1.00 32.88 151 LEU A CA 1
ATOM 1183 C C . LEU A 1 151 ? 34.535 -1.411 11.737 1.00 32.88 151 LEU A C 1
ATOM 1185 O O . LEU A 1 151 ? 33.321 -1.259 11.645 1.00 32.88 151 LEU A O 1
ATOM 1189 N N . LYS A 1 152 ? 35.124 -2.238 12.597 1.00 29.55 152 LYS A N 1
ATOM 1190 C CA . LYS A 1 152 ? 34.525 -3.041 13.660 1.00 29.55 152 LYS A CA 1
ATOM 1191 C C . LYS A 1 152 ? 34.984 -2.434 14.990 1.00 29.55 152 LYS A C 1
ATOM 1193 O O . LYS A 1 152 ? 36.155 -2.080 15.089 1.00 29.55 152 LYS A O 1
ATOM 1198 N N . GLY A 1 153 ? 34.097 -2.415 15.982 1.00 25.02 153 GLY A N 1
ATOM 1199 C CA . GLY A 1 153 ? 34.366 -2.130 17.400 1.00 25.02 153 GLY A CA 1
ATOM 1200 C C . GLY A 1 153 ? 33.177 -1.369 18.002 1.00 25.02 153 GLY A C 1
ATOM 1201 O O . GLY A 1 153 ? 32.769 -0.380 17.413 1.00 25.02 153 GLY A O 1
ATOM 1202 N N . GLU A 1 154 ? 32.513 -1.768 19.086 1.00 28.36 154 GLU A N 1
ATOM 1203 C CA . GLU A 1 154 ? 32.853 -2.688 20.180 1.00 28.36 154 GLU A CA 1
ATOM 1204 C C . GLU A 1 154 ? 31.577 -3.329 20.773 1.00 28.36 154 GLU A C 1
ATOM 1206 O O . GLU A 1 154 ? 30.456 -2.897 20.508 1.00 28.36 154 GLU A O 1
ATOM 1211 N N . CYS A 1 155 ? 31.774 -4.413 21.525 1.00 29.09 155 CYS A N 1
ATOM 1212 C CA . CYS A 1 155 ? 30.770 -5.356 22.012 1.00 29.09 155 CYS A CA 1
ATOM 1213 C C . CYS A 1 155 ? 30.069 -4.897 23.302 1.00 29.09 155 CYS A C 1
ATOM 1215 O O . CYS A 1 155 ? 30.728 -4.372 24.193 1.00 29.09 155 CYS A O 1
ATOM 1217 N N . MET A 1 156 ? 28.789 -5.250 23.458 1.00 27.45 156 MET A N 1
ATOM 1218 C CA . MET A 1 156 ? 28.211 -5.640 24.750 1.00 27.45 156 MET A CA 1
ATOM 1219 C C . MET A 1 156 ? 27.284 -6.835 24.531 1.00 27.45 156 MET A C 1
ATOM 1221 O O . MET A 1 156 ? 26.450 -6.834 23.625 1.00 27.45 156 MET A O 1
ATOM 1225 N N . ASP A 1 157 ? 27.531 -7.856 25.340 1.00 29.84 157 ASP A N 1
ATOM 1226 C CA . ASP A 1 157 ? 26.865 -9.147 25.386 1.00 29.84 157 ASP A CA 1
ATOM 1227 C C . ASP A 1 157 ? 25.454 -9.017 25.979 1.00 29.84 157 ASP A C 1
ATOM 1229 O O . ASP A 1 157 ? 25.194 -8.167 26.834 1.00 29.84 157 ASP A O 1
ATOM 1233 N N . GLY A 1 158 ? 24.543 -9.850 25.498 1.00 26.09 158 GLY A N 1
ATOM 1234 C CA . GLY A 1 158 ? 23.137 -9.841 25.869 1.00 26.09 158 GLY A CA 1
ATOM 1235 C C . GLY A 1 158 ? 22.304 -10.395 24.728 1.00 26.09 158 GLY A C 1
ATOM 1236 O O . GLY A 1 158 ? 22.107 -9.725 23.714 1.00 26.09 158 GLY A O 1
ATOM 1237 N N . GLU A 1 159 ? 21.825 -11.624 24.892 1.00 34.47 159 GLU A N 1
ATOM 1238 C CA . GLU A 1 159 ? 20.856 -12.285 24.021 1.00 34.47 159 GLU A CA 1
ATOM 1239 C C . GLU A 1 159 ? 19.580 -11.432 23.903 1.00 34.47 159 GLU A C 1
ATOM 1241 O O . GLU A 1 159 ? 18.601 -11.590 24.630 1.00 34.47 159 GLU A O 1
ATOM 1246 N N . GLN A 1 160 ? 19.593 -10.470 22.981 1.00 33.25 160 GLN A N 1
ATOM 1247 C CA . GLN A 1 160 ? 18.426 -9.683 22.622 1.00 33.25 160 GLN A CA 1
ATOM 1248 C C . GLN A 1 160 ? 17.500 -10.577 21.801 1.00 33.25 160 GLN A C 1
ATOM 1250 O O . GLN A 1 160 ? 17.690 -10.762 20.597 1.00 33.25 160 GLN A O 1
ATOM 1255 N N . LEU A 1 161 ? 16.499 -11.146 22.480 1.00 36.09 161 LEU A N 1
ATOM 1256 C CA . LEU A 1 161 ? 15.287 -11.697 21.878 1.00 36.09 161 LEU A CA 1
ATOM 1257 C C . LEU A 1 161 ? 14.858 -10.797 20.713 1.00 36.09 161 LEU A C 1
ATOM 1259 O O . LEU A 1 161 ? 14.481 -9.641 20.914 1.00 36.09 161 LEU A O 1
ATOM 1263 N N . ARG A 1 162 ? 14.968 -11.320 19.488 1.00 37.72 162 ARG A N 1
ATOM 1264 C CA . ARG A 1 162 ? 14.620 -10.609 18.256 1.00 37.72 162 ARG A CA 1
ATOM 1265 C C . ARG A 1 162 ? 13.136 -10.262 18.272 1.00 37.72 162 ARG A C 1
ATOM 1267 O O . ARG A 1 162 ? 12.306 -11.079 17.884 1.00 37.72 162 ARG A O 1
ATOM 1274 N N . ARG A 1 163 ? 12.804 -9.056 18.733 1.00 47.59 163 ARG A N 1
ATOM 1275 C CA . ARG A 1 163 ? 11.458 -8.501 18.596 1.00 47.59 163 ARG A CA 1
ATOM 1276 C C . ARG A 1 163 ? 11.191 -8.297 17.104 1.00 47.59 163 ARG A C 1
ATOM 1278 O O . ARG A 1 163 ? 12.039 -7.763 16.392 1.00 47.59 163 ARG A O 1
ATOM 1285 N N . ASN A 1 164 ? 10.056 -8.797 16.632 1.00 54.94 164 ASN A N 1
ATOM 1286 C CA . ASN A 1 164 ? 9.659 -8.711 15.233 1.00 54.94 164 ASN A CA 1
ATOM 1287 C C . ASN A 1 164 ? 9.139 -7.285 14.985 1.00 54.94 164 ASN A C 1
ATOM 1289 O O . ASN A 1 164 ? 8.060 -6.938 15.449 1.00 54.94 164 ASN A O 1
ATOM 1293 N N . GLU A 1 165 ? 9.938 -6.435 14.344 1.00 71.38 165 GLU A N 1
ATOM 1294 C CA . GLU A 1 165 ? 9.547 -5.059 14.012 1.00 71.38 165 GLU A CA 1
ATOM 1295 C C . GLU A 1 165 ? 8.706 -5.064 12.724 1.00 71.38 165 GLU A C 1
ATOM 1297 O O . GLU A 1 165 ? 9.153 -5.574 11.691 1.00 71.38 165 GLU A O 1
ATOM 1302 N N . MET A 1 166 ? 7.489 -4.512 12.768 1.00 82.00 166 MET A N 1
ATOM 1303 C CA . MET A 1 166 ? 6.667 -4.308 11.572 1.00 82.00 166 MET A CA 1
ATOM 1304 C C . MET A 1 166 ? 7.212 -3.120 10.768 1.00 82.00 166 MET A C 1
ATOM 1306 O O . MET A 1 166 ? 7.252 -1.987 11.245 1.00 82.00 166 MET A O 1
ATOM 1310 N N . LYS A 1 167 ? 7.566 -3.349 9.502 1.00 87.25 167 LYS A N 1
ATOM 1311 C CA . LYS A 1 167 ? 7.936 -2.280 8.570 1.00 87.25 167 LYS A CA 1
ATOM 1312 C C . LYS A 1 167 ? 6.681 -1.608 8.010 1.00 87.25 167 LYS A C 1
ATOM 1314 O O . LYS A 1 167 ? 5.902 -2.251 7.312 1.00 87.25 167 LYS A O 1
ATOM 1319 N N . LEU A 1 168 ? 6.523 -0.310 8.269 1.00 88.31 168 LEU A N 1
ATOM 1320 C CA . LEU A 1 168 ? 5.431 0.509 7.737 1.00 88.31 168 LEU A CA 1
ATOM 1321 C C . LEU A 1 168 ? 5.884 1.335 6.523 1.00 88.31 168 LEU A C 1
ATOM 1323 O O . LEU A 1 168 ? 6.829 2.119 6.606 1.00 88.31 168 LEU A O 1
ATOM 1327 N N . GLU A 1 169 ? 5.171 1.199 5.410 1.00 91.62 169 GLU A N 1
ATOM 1328 C CA . GLU A 1 169 ? 5.354 1.957 4.173 1.00 91.62 169 GLU A CA 1
ATOM 1329 C C . GLU A 1 169 ? 4.107 2.813 3.906 1.00 91.62 169 GLU A C 1
ATOM 1331 O O . GLU A 1 169 ? 2.987 2.312 3.949 1.00 91.62 169 GLU A O 1
ATOM 1336 N N . LEU A 1 170 ? 4.284 4.108 3.632 1.00 93.06 170 LEU A N 1
ATOM 1337 C CA . LEU A 1 170 ? 3.187 5.018 3.289 1.00 93.06 170 LEU A CA 1
ATOM 1338 C C . LEU A 1 170 ? 3.301 5.392 1.816 1.00 93.06 170 LEU A C 1
ATOM 1340 O O . LEU A 1 170 ? 4.349 5.885 1.402 1.00 93.06 170 LEU A O 1
ATOM 1344 N N . LEU A 1 171 ? 2.233 5.195 1.047 1.00 94.31 171 LEU A N 1
ATOM 1345 C CA . LEU A 1 171 ? 2.165 5.431 -0.394 1.00 94.31 171 LEU A CA 1
ATOM 1346 C C . LEU A 1 171 ? 1.036 6.402 -0.760 1.00 94.31 171 LEU A C 1
ATOM 1348 O O . LEU A 1 171 ? 0.033 6.518 -0.059 1.00 94.31 171 LEU A O 1
ATOM 1352 N N . SER A 1 172 ? 1.201 7.085 -1.887 1.00 95.06 172 SER A N 1
ATOM 1353 C CA . SER A 1 172 ? 0.192 7.930 -2.518 1.00 95.06 172 SER A CA 1
ATOM 1354 C C . SER A 1 172 ? 0.158 7.717 -4.029 1.00 95.06 172 SER A C 1
ATOM 1356 O O . SER A 1 172 ? 0.908 6.914 -4.588 1.00 95.06 172 SER A O 1
ATOM 1358 N N . LEU A 1 173 ? -0.709 8.455 -4.724 1.00 95.06 173 LEU A N 1
ATOM 1359 C CA . LEU A 1 173 ? -0.899 8.317 -6.169 1.00 95.06 173 LEU A CA 1
ATOM 1360 C C . LEU A 1 173 ? 0.401 8.483 -6.992 1.00 95.06 173 LEU A C 1
ATOM 1362 O O . LEU A 1 173 ? 0.545 7.856 -8.044 1.00 95.06 173 LEU A O 1
ATOM 1366 N N . GLN A 1 174 ? 1.364 9.272 -6.501 1.00 92.81 174 GLN A N 1
ATOM 1367 C CA . GLN A 1 174 ? 2.657 9.522 -7.163 1.00 92.81 174 GLN A CA 1
ATOM 1368 C C . GLN A 1 174 ? 3.582 8.293 -7.186 1.00 92.81 174 GLN A C 1
ATOM 1370 O O . GLN A 1 174 ? 4.472 8.198 -8.039 1.00 92.81 174 GLN A O 1
ATOM 1375 N N . ASP A 1 175 ? 3.374 7.339 -6.275 1.00 93.25 175 ASP A N 1
ATOM 1376 C CA . ASP A 1 175 ? 4.125 6.076 -6.232 1.00 93.25 175 ASP A CA 1
ATOM 1377 C C . ASP A 1 175 ? 3.529 5.012 -7.155 1.00 93.25 175 ASP A C 1
ATOM 1379 O O . ASP A 1 175 ? 4.133 3.964 -7.365 1.00 93.25 175 ASP A O 1
ATOM 1383 N N . GLY A 1 176 ? 2.345 5.277 -7.714 1.00 92.69 176 GLY A N 1
ATOM 1384 C CA . GLY A 1 176 ? 1.670 4.386 -8.640 1.00 92.69 176 GLY A CA 1
ATOM 1385 C C . GLY A 1 176 ? 2.224 4.488 -10.061 1.00 92.69 176 GLY A C 1
ATOM 1386 O O . GLY A 1 176 ? 3.419 4.341 -10.326 1.00 92.69 176 GLY A O 1
ATOM 1387 N N . LYS A 1 177 ? 1.333 4.764 -11.018 1.00 93.44 177 LYS A N 1
ATOM 1388 C CA . LYS A 1 177 ? 1.687 4.852 -12.447 1.00 93.44 177 LYS A CA 1
ATOM 1389 C C . LYS A 1 177 ? 2.778 5.883 -12.732 1.00 93.44 177 LYS A C 1
ATOM 1391 O O . LYS A 1 177 ? 3.591 5.674 -13.625 1.00 93.44 177 LYS A O 1
ATOM 1396 N N . GLU A 1 178 ? 2.812 6.982 -11.986 1.00 93.81 178 GLU A N 1
ATOM 1397 C CA . GLU A 1 178 ? 3.823 8.021 -12.176 1.00 93.81 178 GLU A CA 1
ATOM 1398 C C . GLU A 1 178 ? 5.236 7.513 -11.855 1.00 93.81 178 GLU A C 1
ATOM 1400 O O . GLU A 1 178 ? 6.165 7.766 -12.626 1.00 93.81 178 GLU A O 1
ATOM 1405 N N . SER A 1 179 ? 5.404 6.740 -10.777 1.00 93.69 179 SER A N 1
ATOM 1406 C CA . SER A 1 179 ? 6.689 6.107 -10.460 1.00 93.69 179 SER A CA 1
ATOM 1407 C C . SER A 1 179 ? 7.103 5.088 -11.519 1.00 93.69 179 SER A C 1
ATOM 1409 O O . SER A 1 179 ? 8.263 5.061 -11.932 1.00 93.69 179 SER A O 1
ATOM 1411 N N . LEU A 1 180 ? 6.144 4.332 -12.061 1.00 94.56 180 LEU A N 1
ATOM 1412 C CA . LEU A 1 180 ? 6.406 3.397 -13.155 1.00 94.56 180 LEU A CA 1
ATOM 1413 C C . LEU A 1 180 ? 6.849 4.113 -14.441 1.00 94.56 180 LEU A C 1
ATOM 1415 O O . LEU A 1 180 ? 7.785 3.674 -15.104 1.00 94.56 180 LEU A O 1
ATOM 1419 N N . VAL A 1 181 ? 6.236 5.252 -14.778 1.00 95.94 181 VAL A N 1
ATOM 1420 C CA . VAL A 1 181 ? 6.667 6.081 -15.917 1.00 95.94 181 VAL A CA 1
ATOM 1421 C C . VAL A 1 181 ? 8.078 6.628 -15.692 1.00 95.94 181 VAL A C 1
ATOM 1423 O O . VAL A 1 181 ? 8.885 6.638 -16.623 1.00 95.94 181 VAL A O 1
ATOM 1426 N N . ARG A 1 182 ? 8.402 7.071 -14.469 1.00 95.25 182 ARG A N 1
ATOM 1427 C CA . ARG A 1 182 ? 9.765 7.498 -14.111 1.00 95.25 182 ARG A CA 1
ATOM 1428 C C . ARG A 1 182 ? 10.760 6.348 -14.265 1.00 95.25 182 ARG A C 1
ATOM 1430 O O . ARG A 1 182 ? 11.794 6.542 -14.897 1.00 95.25 182 ARG A O 1
ATOM 1437 N N . ALA A 1 183 ? 10.426 5.157 -13.770 1.00 95.25 183 ALA A N 1
ATOM 1438 C CA . ALA A 1 183 ? 11.251 3.960 -13.915 1.00 95.25 183 ALA A CA 1
ATOM 1439 C C . ALA A 1 183 ? 11.474 3.611 -15.393 1.00 95.25 183 ALA A C 1
ATOM 1441 O O . ALA A 1 183 ? 12.615 3.480 -15.819 1.00 95.25 183 ALA A O 1
ATOM 1442 N N . ALA A 1 184 ? 10.417 3.584 -16.209 1.00 95.31 184 ALA A N 1
ATOM 1443 C CA . ALA A 1 184 ? 10.518 3.308 -17.642 1.00 95.31 184 ALA A CA 1
ATOM 1444 C C . ALA A 1 184 ? 11.432 4.309 -18.373 1.00 95.31 184 ALA A C 1
ATOM 1446 O O . ALA A 1 184 ? 12.262 3.912 -19.191 1.00 95.31 184 ALA A O 1
ATOM 1447 N N . LYS A 1 185 ? 11.339 5.608 -18.052 1.00 95.69 185 LYS A N 1
ATOM 1448 C CA . LYS A 1 185 ? 12.253 6.628 -18.598 1.00 95.69 185 LYS A CA 1
ATOM 1449 C C . LYS A 1 185 ? 13.708 6.341 -18.223 1.00 95.69 185 LYS A C 1
ATOM 1451 O O . LYS A 1 185 ? 14.582 6.464 -19.081 1.00 95.69 185 LYS A O 1
ATOM 1456 N N . THR A 1 186 ? 13.962 5.953 -16.974 1.00 94.44 186 THR A N 1
ATOM 1457 C CA . THR A 1 186 ? 15.298 5.577 -16.490 1.00 94.44 186 THR A CA 1
ATOM 1458 C C . THR A 1 186 ? 15.832 4.351 -17.228 1.00 94.44 186 THR A C 1
ATOM 1460 O O . THR A 1 186 ? 16.938 4.413 -17.763 1.00 94.44 186 THR A O 1
ATOM 1463 N N . VAL A 1 187 ? 15.031 3.288 -17.359 1.00 94.44 187 VAL A N 1
ATOM 1464 C CA . VAL A 1 187 ? 15.394 2.072 -18.108 1.00 94.44 187 VAL A CA 1
ATOM 1465 C C . VAL A 1 187 ? 15.765 2.408 -19.553 1.00 94.44 187 VAL A C 1
ATOM 1467 O O . VAL A 1 187 ? 16.853 2.061 -20.013 1.00 94.44 187 VAL A O 1
ATOM 1470 N N . CYS A 1 188 ? 14.908 3.149 -20.262 1.00 92.44 188 CYS A N 1
ATOM 1471 C CA . CYS A 1 188 ? 15.157 3.539 -21.651 1.00 92.44 188 CYS A CA 1
ATOM 1472 C C . CYS A 1 188 ? 16.428 4.383 -21.798 1.00 92.44 188 CYS A C 1
ATOM 1474 O O . CYS A 1 188 ? 17.226 4.153 -22.708 1.00 92.44 188 CYS A O 1
ATOM 1476 N N . LYS A 1 189 ? 16.642 5.349 -20.894 1.00 91.94 189 LYS A N 1
ATOM 1477 C CA . LYS A 1 189 ? 17.844 6.189 -20.896 1.00 91.94 189 LYS A CA 1
ATOM 1478 C C . LYS A 1 189 ? 19.101 5.347 -20.680 1.00 91.94 189 LYS A C 1
ATOM 1480 O O . LYS A 1 189 ? 20.072 5.521 -21.411 1.00 91.94 189 LYS A O 1
ATOM 1485 N N . ASN A 1 190 ? 19.078 4.421 -19.726 1.00 89.94 190 ASN A N 1
ATOM 1486 C CA . ASN A 1 190 ? 20.217 3.558 -19.425 1.00 89.94 190 ASN A CA 1
ATOM 1487 C C . ASN A 1 190 ? 20.543 2.634 -20.605 1.00 89.94 190 ASN A C 1
ATOM 1489 O O . ASN A 1 190 ? 21.697 2.573 -21.031 1.00 89.94 190 ASN A O 1
ATOM 1493 N N . ALA A 1 191 ? 19.528 2.001 -21.199 1.00 90.12 191 ALA A N 1
ATOM 1494 C CA . ALA A 1 191 ? 19.691 1.162 -22.384 1.00 90.12 191 ALA A CA 1
ATOM 1495 C C . ALA A 1 191 ? 20.289 1.941 -23.568 1.00 90.12 191 ALA A C 1
ATOM 1497 O O . ALA A 1 191 ? 21.216 1.463 -24.227 1.00 90.12 191 ALA A O 1
ATOM 1498 N N . TYR A 1 192 ? 19.812 3.169 -23.802 1.00 89.19 192 TYR A N 1
ATOM 1499 C CA . TYR A 1 192 ? 20.346 4.045 -24.842 1.00 89.19 192 TYR A CA 1
ATOM 1500 C C . TYR A 1 192 ? 21.808 4.436 -24.584 1.00 89.19 192 TYR A C 1
ATOM 1502 O O . TYR A 1 192 ? 22.642 4.332 -25.483 1.00 89.19 192 TYR A O 1
ATOM 1510 N N . MET A 1 193 ? 22.153 4.834 -23.355 1.00 88.44 193 MET A N 1
ATOM 1511 C CA . MET A 1 193 ? 23.527 5.209 -23.000 1.00 88.44 193 MET A CA 1
ATOM 1512 C C . MET A 1 193 ? 24.502 4.036 -23.157 1.00 88.44 193 MET A C 1
ATOM 1514 O O . MET A 1 193 ? 25.607 4.224 -23.665 1.00 88.44 193 MET A O 1
ATOM 1518 N N . MET A 1 194 ? 24.093 2.817 -22.791 1.00 85.19 194 MET A N 1
ATOM 1519 C CA . MET A 1 194 ? 24.901 1.611 -23.005 1.00 85.19 194 MET A CA 1
ATOM 1520 C C . MET A 1 194 ? 25.116 1.312 -24.493 1.00 85.19 194 MET A C 1
ATOM 1522 O O . MET A 1 194 ? 26.217 0.932 -24.893 1.00 85.19 194 MET A O 1
ATOM 1526 N N . HIS A 1 195 ? 24.085 1.496 -25.320 1.00 85.06 195 HIS A N 1
ATOM 1527 C CA . HIS A 1 195 ? 24.181 1.337 -26.771 1.00 85.06 195 HIS A CA 1
ATOM 1528 C C . HIS A 1 195 ? 25.127 2.374 -27.399 1.00 85.06 195 HIS A C 1
ATOM 1530 O O . HIS A 1 195 ? 25.985 2.030 -28.216 1.00 85.06 195 HIS A O 1
ATOM 1536 N N . TYR A 1 196 ? 25.019 3.633 -26.966 1.00 86.62 196 TYR A N 1
ATOM 1537 C CA . TYR A 1 196 ? 25.883 4.724 -27.411 1.00 86.62 196 TYR A CA 1
ATOM 1538 C C . TYR A 1 196 ? 27.352 4.485 -27.034 1.00 86.62 196 TYR A C 1
ATOM 1540 O O . TYR A 1 196 ? 28.235 4.611 -27.882 1.00 86.62 196 TYR A O 1
ATOM 1548 N N . ALA A 1 197 ? 27.618 4.067 -25.791 1.00 86.75 197 ALA A N 1
ATOM 1549 C CA . ALA A 1 197 ? 28.967 3.760 -25.304 1.00 86.75 197 ALA A CA 1
ATOM 1550 C C . ALA A 1 197 ? 29.650 2.622 -26.086 1.00 86.75 197 ALA A C 1
ATOM 1552 O O . ALA A 1 197 ? 30.872 2.575 -26.168 1.00 86.75 197 ALA A O 1
ATOM 1553 N N . LYS A 1 198 ? 28.869 1.727 -26.703 1.00 86.38 198 LYS A N 1
ATOM 1554 C CA . LYS A 1 198 ? 29.357 0.651 -27.581 1.00 86.38 198 LYS A CA 1
ATOM 1555 C C . LYS A 1 198 ? 29.425 1.062 -29.058 1.00 86.38 198 LYS A C 1
ATOM 1557 O O . LYS A 1 198 ? 29.385 0.201 -29.934 1.00 86.38 198 LYS A O 1
ATOM 1562 N N . HIS A 1 199 ? 29.482 2.363 -29.353 1.00 83.44 199 HIS A N 1
ATOM 1563 C CA . HIS A 1 199 ? 29.541 2.917 -30.710 1.00 83.44 199 HIS A CA 1
ATOM 1564 C C . HIS A 1 199 ? 28.438 2.404 -31.653 1.00 83.44 199 HIS A C 1
ATOM 1566 O O . HIS A 1 199 ? 28.657 2.319 -32.857 1.00 83.44 199 HIS A O 1
ATOM 1572 N N . HIS A 1 200 ? 27.251 2.070 -31.132 1.00 78.50 200 HIS A N 1
ATOM 1573 C CA . HIS A 1 200 ? 26.142 1.506 -31.921 1.00 78.50 200 HIS A CA 1
ATOM 1574 C C . HIS A 1 200 ? 26.482 0.172 -32.619 1.00 78.50 200 HIS A C 1
ATOM 1576 O O . HIS A 1 200 ? 25.794 -0.237 -33.549 1.00 78.50 200 HIS A O 1
ATOM 1582 N N . GLN A 1 201 ? 27.542 -0.518 -32.181 1.00 71.81 201 GLN A N 1
ATOM 1583 C CA . GLN A 1 201 ? 27.978 -1.796 -32.757 1.00 71.81 201 GLN A CA 1
ATOM 1584 C C . GLN A 1 201 ? 27.273 -3.002 -32.120 1.00 71.81 201 GLN A C 1
ATOM 1586 O O . GLN A 1 201 ? 27.284 -4.097 -32.677 1.00 71.81 201 GLN A O 1
ATOM 1591 N N . ALA A 1 202 ? 26.655 -2.818 -30.949 1.00 75.75 202 ALA A N 1
ATOM 1592 C CA . ALA A 1 202 ? 25.902 -3.853 -30.249 1.00 75.75 202 ALA A CA 1
ATOM 1593 C C . ALA A 1 202 ? 24.397 -3.613 -30.390 1.00 75.75 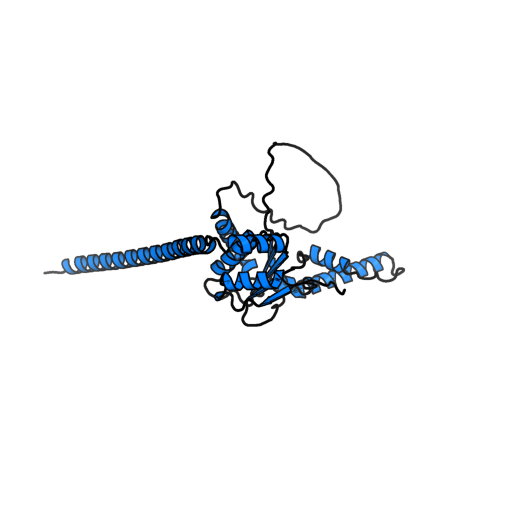202 ALA A C 1
ATOM 1595 O O . ALA A 1 202 ? 23.948 -2.475 -30.331 1.00 75.75 202 ALA A O 1
ATOM 1596 N N . LYS A 1 203 ? 23.606 -4.685 -30.506 1.00 80.06 203 LYS A N 1
ATOM 1597 C CA . LYS A 1 203 ? 22.138 -4.606 -30.451 1.00 80.06 203 LYS A CA 1
ATOM 1598 C C . LYS A 1 203 ? 21.690 -3.991 -29.115 1.00 80.06 203 LYS A C 1
ATOM 1600 O O . LYS A 1 203 ? 22.359 -4.179 -28.097 1.00 80.06 203 LYS A O 1
ATOM 1605 N N . LEU A 1 204 ? 20.554 -3.286 -29.116 1.00 79.62 204 LEU A N 1
ATOM 1606 C CA . LEU A 1 204 ? 19.912 -2.812 -27.884 1.00 79.62 204 LEU A CA 1
ATOM 1607 C C . LEU A 1 204 ? 19.769 -3.967 -26.872 1.00 79.62 204 LEU A C 1
ATOM 1609 O O . LEU A 1 204 ? 19.429 -5.083 -27.285 1.00 79.62 204 LEU A O 1
ATOM 1613 N N . PRO A 1 205 ? 20.034 -3.718 -25.574 1.00 82.56 205 PRO A N 1
ATOM 1614 C CA . PRO A 1 205 ? 19.888 -4.743 -24.553 1.00 82.56 205 PRO A CA 1
ATOM 1615 C C . PRO A 1 205 ? 18.428 -5.197 -24.471 1.00 82.56 205 PRO A C 1
ATOM 1617 O O . PRO A 1 205 ? 17.502 -4.405 -24.658 1.00 82.56 205 PRO A O 1
ATOM 1620 N N . ILE A 1 206 ? 18.228 -6.487 -24.204 1.00 86.94 206 ILE A N 1
ATOM 1621 C CA . ILE A 1 206 ? 16.900 -7.027 -23.911 1.00 86.94 206 ILE A CA 1
ATOM 1622 C C . ILE A 1 206 ? 16.500 -6.485 -22.543 1.00 86.94 206 ILE A C 1
ATOM 1624 O O . ILE A 1 206 ? 17.199 -6.739 -21.567 1.00 86.94 206 ILE A O 1
ATOM 1628 N N . LEU A 1 207 ? 15.401 -5.735 -22.493 1.00 90.56 207 LEU A N 1
ATOM 1629 C CA . LEU A 1 207 ? 14.857 -5.231 -21.238 1.00 90.56 207 LEU A CA 1
ATOM 1630 C C . LEU A 1 207 ? 14.174 -6.372 -20.485 1.00 90.56 207 LEU A C 1
ATOM 1632 O O . LEU A 1 207 ? 13.345 -7.092 -21.045 1.00 90.56 207 LEU A O 1
ATOM 1636 N N . THR A 1 208 ? 14.532 -6.517 -19.219 1.00 92.75 208 THR A N 1
ATOM 1637 C CA . THR A 1 208 ? 14.025 -7.532 -18.301 1.00 92.75 208 THR A CA 1
ATOM 1638 C C . THR A 1 208 ? 13.164 -6.895 -17.215 1.00 92.75 208 THR A C 1
ATOM 1640 O O . THR A 1 208 ? 13.185 -5.683 -16.999 1.00 92.75 208 THR A O 1
ATOM 1643 N N . GLU A 1 209 ? 12.402 -7.721 -16.498 1.00 92.12 209 GLU A N 1
ATOM 1644 C CA . GLU A 1 209 ? 11.660 -7.272 -15.317 1.00 92.12 209 GLU A CA 1
ATOM 1645 C C . GLU A 1 209 ? 12.596 -6.681 -14.249 1.00 92.12 209 GLU A C 1
ATOM 1647 O O . GLU A 1 209 ? 12.265 -5.678 -13.617 1.00 92.12 209 GLU A O 1
ATOM 1652 N N . GLN A 1 210 ? 13.799 -7.251 -14.109 1.00 92.00 210 GLN A N 1
ATOM 1653 C CA . GLN A 1 210 ? 14.793 -6.789 -13.146 1.00 92.00 210 GLN A CA 1
ATOM 1654 C C . GLN A 1 210 ? 15.224 -5.343 -13.415 1.00 92.00 210 GLN A C 1
ATOM 1656 O O . GLN A 1 210 ? 15.346 -4.572 -12.472 1.00 92.00 210 GLN A O 1
ATOM 1661 N N . ASP A 1 211 ? 15.354 -4.934 -14.681 1.00 93.19 211 ASP A N 1
ATOM 1662 C CA . ASP A 1 211 ? 15.709 -3.549 -15.027 1.00 93.19 211 ASP A CA 1
ATOM 1663 C C . ASP A 1 211 ? 14.656 -2.544 -14.526 1.00 93.19 211 ASP A C 1
ATOM 1665 O O . ASP A 1 211 ? 14.976 -1.418 -14.123 1.00 93.19 211 ASP A O 1
ATOM 1669 N N . VAL A 1 212 ? 13.380 -2.949 -14.544 1.00 93.31 212 VAL A N 1
ATOM 1670 C CA . VAL A 1 212 ? 12.270 -2.147 -14.018 1.00 93.31 212 VAL A CA 1
ATOM 1671 C C . VAL A 1 212 ? 12.300 -2.136 -12.491 1.00 93.31 212 VAL A C 1
ATOM 1673 O O . VAL A 1 212 ? 12.175 -1.055 -11.917 1.00 93.31 212 VAL A O 1
ATOM 1676 N N . ASN A 1 213 ? 12.524 -3.285 -11.843 1.00 93.31 213 ASN A N 1
ATOM 1677 C CA . ASN A 1 213 ? 12.643 -3.390 -10.381 1.00 93.31 213 ASN A CA 1
ATOM 1678 C C . ASN A 1 213 ? 13.795 -2.521 -9.851 1.00 93.31 213 ASN A C 1
ATOM 1680 O O . ASN A 1 213 ? 13.578 -1.683 -8.977 1.00 93.31 213 ASN A O 1
ATOM 1684 N N . ASP A 1 214 ? 14.974 -2.608 -10.469 1.00 92.69 214 ASP A N 1
ATOM 1685 C CA . ASP A 1 214 ? 16.144 -1.795 -10.125 1.00 92.69 214 ASP A CA 1
ATOM 1686 C C . ASP A 1 214 ? 15.848 -0.294 -10.292 1.00 92.69 214 ASP A C 1
ATOM 1688 O O . ASP A 1 214 ? 16.226 0.539 -9.465 1.00 92.69 214 ASP A O 1
ATOM 1692 N N . SER A 1 215 ? 15.113 0.075 -11.344 1.00 93.62 215 SER A N 1
ATOM 1693 C CA . SER A 1 215 ? 14.715 1.468 -11.577 1.00 93.62 215 SER A CA 1
ATOM 1694 C C . SER A 1 215 ? 13.659 1.960 -10.580 1.00 93.62 215 SER A C 1
ATOM 1696 O O . SER A 1 215 ? 13.676 3.131 -10.196 1.00 93.62 215 SER A O 1
ATOM 1698 N N . LEU A 1 216 ? 12.746 1.090 -10.140 1.00 91.62 216 LEU A N 1
ATOM 1699 C CA . LEU A 1 216 ? 11.776 1.392 -9.084 1.00 91.62 216 LEU A CA 1
ATOM 1700 C C . LEU A 1 216 ? 12.453 1.514 -7.715 1.00 91.62 216 LEU A C 1
ATOM 1702 O O . LEU A 1 216 ? 12.061 2.382 -6.934 1.00 91.62 216 LEU A O 1
ATOM 1706 N N . LEU A 1 217 ? 13.495 0.724 -7.446 1.00 89.88 217 LEU A N 1
ATOM 1707 C CA . LEU A 1 217 ? 14.317 0.830 -6.239 1.00 89.88 217 LEU A CA 1
ATOM 1708 C C . LEU A 1 217 ? 14.996 2.196 -6.158 1.00 89.88 217 LEU A C 1
ATOM 1710 O O . LEU A 1 217 ? 14.873 2.885 -5.147 1.00 89.88 217 LEU A O 1
ATOM 1714 N N . VAL A 1 218 ? 15.622 2.644 -7.251 1.00 88.12 218 VAL A N 1
ATOM 1715 C CA . VAL A 1 218 ? 16.226 3.987 -7.336 1.00 88.12 218 VAL A CA 1
ATOM 1716 C C . VAL A 1 218 ? 15.185 5.094 -7.127 1.00 88.12 218 VAL A C 1
ATOM 1718 O O . VAL A 1 218 ? 15.492 6.132 -6.544 1.00 88.12 218 VAL A O 1
ATOM 1721 N N . ASN A 1 219 ? 13.939 4.871 -7.555 1.00 84.62 219 ASN A N 1
ATOM 1722 C CA . ASN A 1 219 ? 12.830 5.803 -7.344 1.00 84.62 219 ASN A CA 1
ATOM 1723 C C . ASN A 1 219 ? 12.219 5.739 -5.930 1.00 84.62 219 ASN A C 1
ATOM 1725 O O . ASN A 1 219 ? 11.339 6.551 -5.632 1.00 84.62 219 ASN A O 1
ATOM 1729 N N . GLY A 1 220 ? 12.642 4.791 -5.086 1.00 83.06 220 GLY A N 1
ATOM 1730 C CA . GLY A 1 220 ? 12.081 4.554 -3.754 1.00 83.06 220 GLY A CA 1
ATOM 1731 C C . GLY A 1 220 ? 10.683 3.924 -3.765 1.00 83.06 220 GLY A C 1
ATOM 1732 O O . GLY A 1 220 ? 9.920 4.137 -2.829 1.00 83.06 220 GLY A O 1
ATOM 1733 N N . SER A 1 221 ? 10.319 3.194 -4.826 1.00 82.12 221 SER A N 1
ATOM 1734 C CA . SER A 1 221 ? 8.977 2.616 -5.027 1.00 82.12 221 SER A CA 1
ATOM 1735 C C . SER A 1 221 ? 8.974 1.103 -5.290 1.00 82.12 221 SER A C 1
ATOM 1737 O O . SER A 1 221 ? 7.956 0.580 -5.735 1.00 82.12 221 SER A O 1
ATOM 1739 N N . GLU A 1 222 ? 10.086 0.397 -5.053 1.00 82.06 222 GLU A N 1
ATOM 1740 C CA . GLU A 1 222 ? 10.186 -1.044 -5.351 1.00 82.06 222 GLU A CA 1
ATOM 1741 C C . GLU A 1 222 ? 9.235 -1.904 -4.519 1.00 82.06 222 GLU A C 1
ATOM 1743 O O . GLU A 1 222 ? 8.729 -2.848 -5.094 1.00 82.06 222 GLU A O 1
ATOM 1748 N N . GLY A 1 223 ? 9.012 -1.548 -3.238 1.00 85.38 223 GLY A N 1
ATOM 1749 C CA . GLY A 1 223 ? 8.370 -2.288 -2.127 1.00 85.38 223 GLY A CA 1
ATOM 1750 C C . GLY A 1 223 ? 7.776 -3.694 -2.379 1.00 85.38 223 GLY A C 1
ATOM 1751 O O . GLY A 1 223 ? 7.196 -3.965 -3.416 1.00 85.38 223 GLY A O 1
ATOM 1752 N N . PRO A 1 224 ? 7.795 -4.609 -1.393 1.00 91.50 224 PRO A N 1
ATOM 1753 C CA . PRO A 1 224 ? 7.412 -6.008 -1.619 1.00 91.50 224 PRO A CA 1
ATOM 1754 C C . PRO A 1 224 ? 5.982 -6.163 -2.159 1.00 91.50 224 PRO A C 1
ATOM 1756 O O . PRO A 1 224 ? 5.080 -5.412 -1.775 1.00 91.50 224 PRO A O 1
ATOM 1759 N N . ASP A 1 225 ? 5.752 -7.158 -3.008 1.00 93.19 225 ASP A N 1
ATOM 1760 C CA . ASP A 1 225 ? 4.406 -7.488 -3.478 1.00 93.19 225 ASP A CA 1
ATOM 1761 C C . ASP A 1 225 ? 3.526 -7.892 -2.282 1.00 93.19 225 ASP A C 1
ATOM 1763 O O . ASP A 1 225 ? 3.918 -8.776 -1.517 1.00 93.19 225 ASP A O 1
ATOM 1767 N N . PRO A 1 226 ? 2.369 -7.241 -2.064 1.00 95.12 226 PRO A N 1
ATOM 1768 C CA . PRO A 1 226 ? 1.447 -7.657 -1.024 1.00 95.12 226 PRO A CA 1
ATOM 1769 C C . PRO A 1 226 ? 0.806 -9.000 -1.366 1.00 95.12 226 PRO A C 1
ATOM 1771 O O . PRO A 1 226 ? 0.334 -9.212 -2.483 1.00 95.12 226 PRO A O 1
ATOM 1774 N N . ASP A 1 227 ? 0.724 -9.869 -0.368 1.00 93.94 227 ASP A N 1
ATOM 1775 C CA . ASP A 1 227 ? -0.040 -11.113 -0.424 1.00 93.94 227 ASP A CA 1
ATOM 1776 C C . ASP A 1 227 ? -1.540 -10.827 -0.258 1.00 93.94 227 ASP A C 1
ATOM 1778 O O . ASP A 1 227 ? -2.372 -11.431 -0.930 1.00 93.94 227 ASP A O 1
ATOM 1782 N N . LEU A 1 228 ? -1.882 -9.864 0.609 1.00 95.19 228 LEU A N 1
ATOM 1783 C CA . LEU A 1 228 ? -3.250 -9.440 0.908 1.00 95.19 228 LEU A CA 1
ATOM 1784 C C . LEU A 1 228 ? -3.395 -7.922 0.760 1.00 95.19 228 LEU A C 1
ATOM 1786 O O . LEU A 1 228 ? -2.624 -7.154 1.337 1.00 95.19 228 LEU A O 1
ATOM 1790 N N . LEU A 1 229 ? -4.431 -7.485 0.046 1.00 97.38 229 LEU A N 1
ATOM 1791 C CA . LEU A 1 229 ? -4.835 -6.089 -0.077 1.00 97.38 229 LEU A CA 1
ATOM 1792 C C . LEU A 1 229 ? -6.238 -5.881 0.495 1.00 97.38 229 LEU A C 1
ATOM 1794 O O . LEU A 1 229 ? -7.224 -6.389 -0.037 1.00 97.38 229 LEU A O 1
ATOM 1798 N N . LEU A 1 230 ? -6.323 -5.074 1.552 1.00 97.19 230 LEU A N 1
ATOM 1799 C CA . LEU A 1 230 ? -7.578 -4.631 2.153 1.00 97.19 230 LEU A CA 1
ATOM 1800 C C . LEU A 1 230 ? -8.009 -3.307 1.519 1.00 97.19 230 LEU A C 1
ATOM 1802 O O . LEU A 1 230 ? -7.355 -2.276 1.691 1.00 97.19 230 LEU A O 1
ATOM 1806 N N . LEU A 1 231 ? -9.109 -3.330 0.772 1.00 97.25 231 LEU A N 1
ATOM 1807 C CA . LEU A 1 231 ? -9.637 -2.160 0.081 1.00 97.25 231 LEU A CA 1
ATOM 1808 C C . LEU A 1 231 ? -10.769 -1.517 0.888 1.00 97.25 231 LEU A C 1
ATOM 1810 O O . LEU A 1 231 ? -11.870 -2.066 0.955 1.00 97.25 231 LEU A O 1
ATOM 1814 N N . PHE A 1 232 ? -10.520 -0.326 1.428 1.00 95.88 232 PHE A N 1
ATOM 1815 C CA . PHE A 1 232 ? -11.515 0.501 2.103 1.00 95.88 232 PHE A CA 1
ATOM 1816 C C . PHE A 1 232 ? -12.036 1.595 1.177 1.00 95.88 232 PHE A C 1
ATOM 1818 O O . PHE A 1 232 ? -11.295 2.475 0.743 1.00 95.88 232 PHE A O 1
ATOM 1825 N N . GLY A 1 233 ? -13.333 1.566 0.901 1.00 93.00 233 GLY A N 1
ATOM 1826 C CA . GLY A 1 233 ? -13.978 2.499 -0.009 1.00 93.00 233 GLY A CA 1
ATOM 1827 C C . GLY A 1 233 ? -15.400 2.092 -0.367 1.00 93.00 233 GLY A C 1
ATOM 1828 O O . GLY A 1 233 ? -15.820 0.950 -0.166 1.00 93.00 233 GLY A O 1
ATOM 1829 N N . LYS A 1 234 ? -16.143 3.044 -0.926 1.00 90.88 234 LYS A N 1
ATOM 1830 C CA . LYS A 1 234 ? -17.455 2.809 -1.534 1.00 90.88 234 LYS A CA 1
ATOM 1831 C C . LYS A 1 234 ? -17.312 2.095 -2.871 1.00 90.88 234 LYS A C 1
ATOM 1833 O O . LYS A 1 234 ? -18.182 1.309 -3.240 1.00 90.88 234 LYS A O 1
ATOM 1838 N N . THR A 1 235 ? -16.229 2.364 -3.598 1.00 91.88 235 THR A N 1
ATOM 1839 C CA . THR A 1 235 ? -15.982 1.774 -4.912 1.00 91.88 235 THR A CA 1
ATOM 1840 C C . THR A 1 235 ? -14.999 0.608 -4.830 1.00 91.88 235 THR A C 1
ATOM 1842 O O . THR A 1 235 ? -14.074 0.586 -4.019 1.00 91.88 235 THR A O 1
ATOM 1845 N N . ARG A 1 236 ? -15.180 -0.380 -5.713 1.00 93.19 236 ARG A N 1
ATOM 1846 C CA . ARG A 1 236 ? -14.268 -1.524 -5.873 1.00 93.19 236 ARG A CA 1
ATOM 1847 C C . ARG A 1 236 ? -13.141 -1.188 -6.851 1.00 93.19 236 ARG A C 1
ATOM 1849 O O . ARG A 1 236 ? -12.983 -1.836 -7.880 1.00 93.19 236 ARG A O 1
ATOM 1856 N N . SER A 1 237 ? -12.406 -0.122 -6.556 1.00 93.75 237 SER A N 1
ATOM 1857 C CA . SER A 1 237 ? -11.272 0.353 -7.351 1.00 93.75 237 SER A CA 1
ATOM 1858 C C . SER A 1 237 ? -10.004 0.362 -6.508 1.00 93.75 237 SER A C 1
ATOM 1860 O O . SER A 1 237 ? -10.056 0.598 -5.310 1.00 93.75 237 SER A O 1
ATOM 1862 N N . LEU A 1 238 ? -8.841 0.158 -7.126 1.00 94.88 238 LEU A N 1
ATOM 1863 C CA . LEU A 1 238 ? -7.549 0.243 -6.431 1.00 94.88 238 LEU A CA 1
ATOM 1864 C C . LEU A 1 238 ? -7.013 1.677 -6.341 1.00 94.88 238 LEU A C 1
ATOM 1866 O O . LEU A 1 238 ? -5.921 1.895 -5.829 1.00 94.88 238 LEU A O 1
ATOM 1870 N N . HIS A 1 239 ? -7.760 2.655 -6.863 1.00 94.69 239 HIS A N 1
ATOM 1871 C CA . HIS A 1 239 ? -7.482 4.090 -6.740 1.00 94.69 239 HIS A CA 1
ATOM 1872 C C . HIS A 1 239 ? -6.054 4.516 -7.132 1.00 94.69 239 HIS A C 1
ATOM 1874 O O . HIS A 1 239 ? -5.536 5.523 -6.657 1.00 94.69 239 HIS A O 1
ATOM 1880 N N . GLY A 1 240 ? -5.418 3.762 -8.034 1.00 94.88 240 GLY A N 1
ATOM 1881 C CA . GLY A 1 240 ? -4.061 4.038 -8.501 1.00 94.88 240 GLY A CA 1
ATOM 1882 C C . GLY A 1 240 ? -2.940 3.454 -7.638 1.00 94.88 240 GLY A C 1
ATOM 1883 O O . GLY A 1 240 ? -1.792 3.840 -7.857 1.00 94.88 240 GLY A O 1
ATOM 1884 N N . PHE A 1 241 ? -3.244 2.524 -6.721 1.00 96.50 241 PHE A N 1
ATOM 1885 C CA . PHE A 1 241 ? -2.239 1.707 -6.030 1.00 96.50 241 PHE A CA 1
ATOM 1886 C C . PHE A 1 241 ? -1.226 1.126 -7.037 1.00 96.50 241 PHE A C 1
ATOM 1888 O O . PHE A 1 241 ? -1.652 0.763 -8.141 1.00 96.50 241 PHE A O 1
ATOM 1895 N N . PRO A 1 242 ? 0.083 1.040 -6.704 1.00 95.50 242 PRO A N 1
ATOM 1896 C CA . PRO A 1 242 ? 1.133 0.625 -7.635 1.00 95.50 242 PRO A CA 1
ATOM 1897 C C . PRO A 1 242 ? 0.805 -0.664 -8.401 1.00 95.50 242 PRO A C 1
ATOM 1899 O O . PRO A 1 242 ? 0.877 -1.752 -7.829 1.00 95.50 242 PRO A O 1
ATOM 1902 N N . PRO A 1 243 ? 0.490 -0.577 -9.712 1.00 93.38 243 PRO A N 1
ATOM 1903 C CA . PRO A 1 243 ? 0.034 -1.744 -10.465 1.00 93.38 243 PRO A CA 1
ATOM 1904 C C . PRO A 1 243 ? 1.093 -2.841 -10.579 1.00 93.38 243 PRO A C 1
ATOM 1906 O O . PRO A 1 243 ? 0.758 -4.016 -10.658 1.00 93.38 243 PRO A O 1
ATOM 1909 N N . TRP A 1 244 ? 2.369 -2.449 -10.558 1.00 94.50 244 TRP A N 1
ATOM 1910 C CA . TRP A 1 244 ? 3.513 -3.353 -10.663 1.00 94.50 244 TRP A CA 1
ATOM 1911 C C . TRP A 1 244 ? 3.606 -4.356 -9.500 1.00 94.50 244 TRP A C 1
ATOM 1913 O O . TRP A 1 244 ? 4.116 -5.452 -9.692 1.00 94.50 244 TRP A O 1
ATOM 1923 N N . ARG A 1 245 ? 3.050 -4.014 -8.327 1.00 92.62 245 ARG A N 1
ATOM 1924 C CA . ARG A 1 245 ? 3.109 -4.836 -7.104 1.00 92.62 245 ARG A CA 1
ATOM 1925 C C . ARG A 1 245 ? 1.960 -5.844 -6.973 1.00 92.62 245 ARG A C 1
ATOM 1927 O O . ARG A 1 245 ? 1.944 -6.627 -6.039 1.00 92.62 245 ARG A O 1
ATOM 1934 N N . LEU A 1 246 ? 0.978 -5.844 -7.877 1.00 93.62 246 LEU A N 1
ATOM 1935 C CA . LEU A 1 246 ? -0.295 -6.566 -7.693 1.00 93.62 246 LEU A CA 1
ATOM 1936 C C . LEU A 1 246 ? -0.350 -7.965 -8.325 1.00 93.62 246 LEU A C 1
ATOM 1938 O O . LEU A 1 246 ? -1.432 -8.482 -8.594 1.00 93.62 246 LEU A O 1
ATOM 1942 N N . ARG A 1 247 ? 0.799 -8.573 -8.628 1.00 89.44 247 ARG A N 1
ATOM 1943 C CA . ARG A 1 247 ? 0.868 -9.767 -9.490 1.00 89.44 247 ARG A CA 1
ATOM 1944 C C . ARG A 1 247 ? 0.082 -10.960 -8.952 1.00 89.44 247 ARG A C 1
ATOM 1946 O O . ARG A 1 247 ? -0.551 -11.665 -9.732 1.00 89.44 247 ARG A O 1
ATOM 1953 N N . LEU A 1 248 ? 0.160 -11.191 -7.644 1.00 91.75 248 LEU A N 1
ATOM 1954 C CA . LEU A 1 248 ? -0.398 -12.361 -6.955 1.00 91.75 248 LEU A CA 1
ATOM 1955 C C . LEU A 1 248 ? -1.130 -11.961 -5.666 1.00 91.75 248 LEU A C 1
ATOM 1957 O O . LEU A 1 248 ? -1.215 -12.738 -4.722 1.00 91.75 248 LEU A O 1
ATOM 1961 N N . THR A 1 249 ? -1.614 -10.723 -5.625 1.00 94.69 249 THR A N 1
ATOM 1962 C CA . THR A 1 249 ? -2.246 -10.145 -4.444 1.00 94.69 249 THR A CA 1
ATOM 1963 C C . THR A 1 249 ? -3.707 -10.558 -4.358 1.00 94.69 249 THR A C 1
ATOM 1965 O O . THR A 1 249 ? -4.489 -10.292 -5.272 1.00 94.69 249 THR A O 1
ATOM 1968 N N . GLU A 1 250 ? -4.104 -11.117 -3.221 1.00 95.25 250 GLU A N 1
ATOM 1969 C CA . GLU A 1 250 ? -5.509 -11.335 -2.905 1.00 95.25 250 GLU A CA 1
ATOM 1970 C C . GLU A 1 250 ? -6.160 -10.024 -2.475 1.00 95.25 250 GLU A C 1
ATOM 1972 O O . GLU A 1 250 ? -5.701 -9.355 -1.553 1.00 95.25 250 GLU A O 1
ATOM 1977 N N . ILE A 1 251 ? -7.243 -9.636 -3.146 1.00 96.06 251 ILE A N 1
ATOM 1978 C CA . ILE A 1 251 ? -7.922 -8.361 -2.900 1.00 96.06 251 ILE A CA 1
ATOM 1979 C C . ILE A 1 251 ? -9.230 -8.626 -2.160 1.00 96.06 251 ILE A C 1
ATOM 1981 O O . ILE A 1 251 ? -10.112 -9.311 -2.679 1.00 96.06 251 ILE A O 1
ATOM 1985 N N . VAL A 1 252 ? -9.380 -8.028 -0.977 1.00 95.81 252 VAL A N 1
ATOM 1986 C CA . VAL A 1 252 ? -10.600 -8.100 -0.165 1.00 95.81 252 VAL A CA 1
ATOM 1987 C C . VAL A 1 252 ? -11.199 -6.706 -0.013 1.00 95.81 252 VAL A C 1
ATOM 1989 O O . VAL A 1 252 ? -10.552 -5.772 0.462 1.00 95.81 252 VAL A O 1
ATOM 1992 N N . HIS A 1 253 ? -12.453 -6.547 -0.438 1.00 96.00 253 HIS A N 1
ATOM 1993 C CA . HIS A 1 253 ? -13.185 -5.287 -0.306 1.00 96.00 253 HIS A CA 1
ATOM 1994 C C . HIS A 1 253 ? -13.850 -5.204 1.068 1.00 96.00 253 HIS A C 1
ATOM 1996 O O . HIS A 1 253 ? -14.745 -5.984 1.373 1.00 96.00 253 HIS A O 1
ATOM 2002 N N . MET A 1 254 ? -13.423 -4.232 1.871 1.00 94.75 254 MET A N 1
ATOM 2003 C CA . MET A 1 254 ? -13.836 -4.053 3.267 1.00 94.75 254 MET A CA 1
ATOM 2004 C C . MET A 1 254 ? -14.999 -3.066 3.441 1.00 94.75 254 MET A C 1
ATOM 2006 O O . MET A 1 254 ? -15.491 -2.885 4.551 1.00 94.75 254 MET A O 1
ATOM 2010 N N . GLY A 1 255 ? -15.439 -2.405 2.364 1.00 93.50 255 GLY A N 1
ATOM 2011 C CA . GLY A 1 255 ? -16.422 -1.322 2.439 1.00 93.50 255 GLY A CA 1
ATOM 2012 C C . GLY A 1 255 ? -15.842 -0.016 3.010 1.00 93.50 255 GLY A C 1
ATOM 2013 O O . GLY A 1 255 ? -14.624 0.178 3.002 1.00 93.50 255 GLY A O 1
ATOM 2014 N N . PRO A 1 256 ? -16.686 0.933 3.448 1.00 92.56 256 PRO A N 1
ATOM 2015 C CA . PRO A 1 256 ? -16.241 2.200 4.031 1.00 92.56 256 PRO A CA 1
ATOM 2016 C C . PRO A 1 256 ? -15.410 2.018 5.315 1.00 92.56 256 PRO A C 1
ATOM 2018 O O . PRO A 1 256 ? -15.748 1.207 6.171 1.00 92.56 256 PRO A O 1
ATOM 2021 N N . LEU A 1 257 ? -14.366 2.835 5.510 1.00 91.88 257 LEU A N 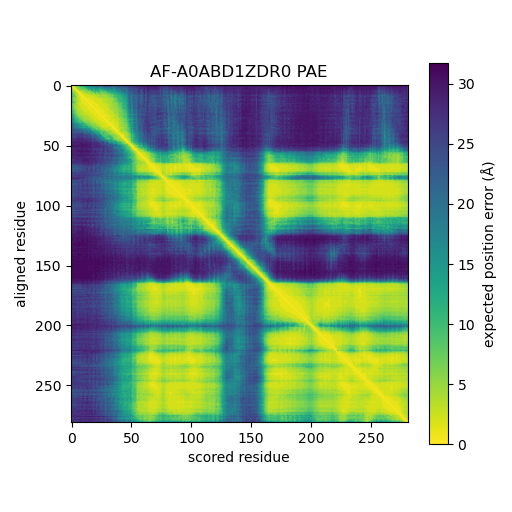1
ATOM 2022 C CA . LEU A 1 257 ? -13.481 2.746 6.689 1.00 91.88 257 LEU A CA 1
ATOM 2023 C C . LEU A 1 257 ? -14.225 2.906 8.028 1.00 91.88 257 LEU A C 1
ATOM 2025 O O . LEU A 1 257 ? -13.873 2.272 9.021 1.00 91.88 257 LEU A O 1
ATOM 2029 N N . ARG A 1 258 ? -15.274 3.734 8.059 1.00 89.94 258 ARG A N 1
ATOM 2030 C CA . ARG A 1 258 ? -16.125 3.934 9.242 1.00 89.94 258 ARG A CA 1
ATOM 2031 C C . ARG A 1 258 ? -16.787 2.641 9.742 1.00 89.94 258 ARG A C 1
ATOM 2033 O O . ARG A 1 258 ? -17.000 2.510 10.946 1.00 89.94 258 ARG A O 1
ATOM 2040 N N . ASP A 1 259 ? -17.046 1.695 8.837 1.00 89.88 259 ASP A N 1
ATOM 2041 C CA . ASP A 1 259 ? -17.737 0.432 9.118 1.00 89.88 259 ASP A CA 1
ATOM 2042 C C . ASP A 1 259 ? -16.766 -0.667 9.589 1.00 89.88 259 ASP A C 1
ATOM 2044 O O . ASP A 1 259 ? -17.188 -1.783 9.898 1.00 89.88 259 ASP A O 1
ATOM 2048 N N . LEU A 1 260 ? -15.465 -0.355 9.692 1.00 88.62 260 LEU A N 1
ATOM 2049 C CA . LEU A 1 260 ? -14.451 -1.272 10.204 1.00 88.62 260 LEU A CA 1
ATOM 2050 C C . LEU A 1 260 ? -14.837 -1.777 11.601 1.00 88.62 260 LEU A C 1
ATOM 2052 O O . LEU A 1 260 ? -14.922 -1.001 12.562 1.00 88.62 260 LEU A O 1
ATOM 2056 N N . SER A 1 261 ? -15.014 -3.092 11.694 1.00 88.75 261 SER A N 1
ATOM 2057 C CA . SER A 1 261 ? -15.299 -3.849 12.915 1.00 88.75 261 SER A CA 1
ATOM 2058 C C . SER A 1 261 ? -14.393 -5.078 13.002 1.00 88.75 261 SER A C 1
ATOM 2060 O O . SER A 1 261 ? -13.935 -5.580 11.971 1.00 88.75 261 SER A O 1
ATOM 2062 N N . ALA A 1 262 ? -14.168 -5.594 14.215 1.00 84.81 262 ALA A N 1
ATOM 2063 C CA . ALA A 1 262 ? -13.352 -6.792 14.422 1.00 84.81 262 ALA A CA 1
ATOM 2064 C C . ALA A 1 262 ? -13.895 -7.987 13.620 1.00 84.81 262 ALA A C 1
ATOM 2066 O O . ALA A 1 262 ? -13.144 -8.621 12.889 1.00 84.81 262 ALA A O 1
ATOM 2067 N N . GLY A 1 263 ? -15.215 -8.207 13.633 1.00 84.19 263 GLY A N 1
ATOM 2068 C CA . GLY A 1 263 ? -15.845 -9.288 12.867 1.00 84.19 263 GLY A CA 1
ATOM 2069 C C . GLY A 1 263 ? -15.639 -9.172 11.351 1.00 84.19 263 GLY A C 1
ATOM 2070 O O . GLY A 1 263 ? -15.331 -10.166 10.696 1.00 84.19 263 GLY A O 1
ATOM 2071 N N . SER A 1 264 ? -15.744 -7.962 10.780 1.00 88.25 264 SER A N 1
ATOM 2072 C CA . SER A 1 264 ? -15.467 -7.754 9.347 1.00 88.25 264 SER A CA 1
ATOM 2073 C C . SER A 1 264 ? -14.005 -8.043 8.988 1.00 88.25 264 SER A C 1
ATOM 2075 O O . SER A 1 264 ? -13.726 -8.641 7.950 1.00 88.25 264 SER A O 1
ATOM 2077 N N . PHE A 1 265 ? -13.077 -7.669 9.871 1.00 88.12 265 PHE A N 1
ATOM 2078 C CA . PHE A 1 265 ? -11.644 -7.885 9.703 1.00 88.12 265 P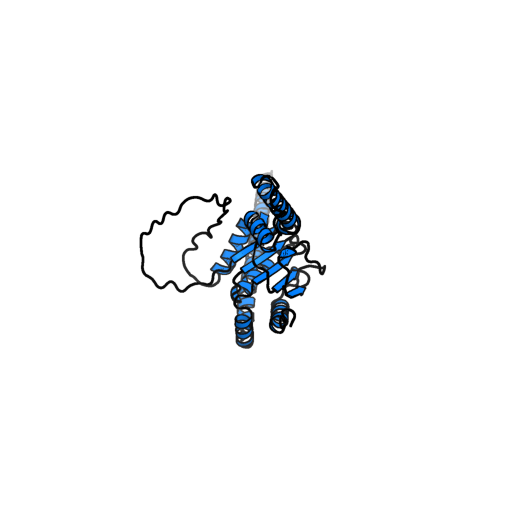HE A CA 1
ATOM 2079 C C . PHE A 1 265 ? -11.264 -9.365 9.836 1.00 88.12 265 PHE A C 1
ATOM 2081 O O . PHE A 1 265 ? -10.593 -9.909 8.962 1.00 88.12 265 PHE A O 1
ATOM 2088 N N . GLU A 1 266 ? -11.761 -10.049 10.867 1.00 85.44 266 GLU A N 1
ATOM 2089 C CA . GLU A 1 266 ? -11.568 -11.490 11.052 1.00 85.44 266 GLU A CA 1
ATOM 2090 C C . GLU A 1 266 ? -12.137 -12.292 9.881 1.00 85.44 266 GLU A C 1
ATOM 2092 O O . GLU A 1 266 ? -11.489 -13.217 9.393 1.00 85.44 266 GLU A O 1
ATOM 2097 N N . SER A 1 267 ? -13.321 -11.921 9.384 1.00 87.38 267 SER A N 1
ATOM 2098 C CA . SER A 1 267 ? -13.924 -12.580 8.224 1.00 87.38 267 SER A CA 1
ATOM 2099 C C . SER A 1 267 ? -13.053 -12.438 6.975 1.00 87.38 267 SER A C 1
ATOM 2101 O O . SER A 1 267 ? -12.864 -13.419 6.258 1.00 87.38 267 SER A O 1
ATOM 2103 N N . ALA A 1 268 ? -12.494 -11.250 6.729 1.00 90.38 268 ALA A N 1
ATOM 2104 C CA . ALA A 1 268 ? -11.598 -11.001 5.600 1.00 90.38 268 ALA A CA 1
ATOM 2105 C C . ALA A 1 268 ? -10.318 -11.846 5.676 1.00 90.38 268 ALA A C 1
ATOM 2107 O O . ALA A 1 268 ? -9.892 -12.438 4.684 1.00 90.38 268 ALA A O 1
ATOM 2108 N N . LEU A 1 269 ? -9.726 -11.952 6.865 1.00 88.50 269 LEU A N 1
ATOM 2109 C CA . LEU A 1 269 ? -8.536 -12.770 7.085 1.00 88.50 269 LEU A CA 1
ATOM 2110 C C . LEU A 1 269 ? -8.831 -14.265 6.994 1.00 88.50 269 LEU A C 1
ATOM 2112 O O . LEU A 1 269 ? -8.038 -15.020 6.430 1.00 88.50 269 LEU A O 1
ATOM 2116 N N . LYS A 1 270 ? -9.988 -14.699 7.498 1.00 86.25 270 LYS A N 1
ATOM 2117 C CA . LYS A 1 270 ? -10.439 -16.082 7.363 1.00 86.25 270 LYS A CA 1
ATOM 2118 C C . LYS A 1 270 ? -10.624 -16.442 5.893 1.00 86.25 270 LYS A C 1
ATOM 2120 O O . LYS A 1 270 ? -10.126 -17.484 5.476 1.00 86.25 270 LYS A O 1
ATOM 2125 N N . GLU A 1 271 ? -11.268 -15.575 5.110 1.00 88.62 271 GLU A N 1
ATOM 2126 C CA . GLU A 1 271 ? -11.413 -15.753 3.663 1.00 88.62 271 GLU A CA 1
ATOM 2127 C C . GLU A 1 271 ? -10.043 -15.876 2.988 1.00 88.62 271 GLU A C 1
ATOM 2129 O O . GLU A 1 271 ? -9.801 -16.853 2.284 1.00 88.62 271 GLU A O 1
ATOM 2134 N N . PHE A 1 272 ? -9.121 -14.947 3.262 1.00 89.75 272 PHE A N 1
ATOM 2135 C CA . PHE A 1 272 ? -7.751 -14.997 2.745 1.00 89.75 272 PHE A CA 1
ATOM 2136 C C . PHE A 1 272 ? -7.049 -16.320 3.088 1.00 89.75 272 PHE A C 1
ATOM 2138 O O . PHE A 1 272 ? -6.509 -16.984 2.208 1.00 89.75 272 PHE A O 1
ATOM 2145 N N . SER A 1 273 ? -7.130 -16.758 4.345 1.00 86.88 273 SER A N 1
ATOM 2146 C CA . SER A 1 273 ? -6.454 -17.968 4.830 1.00 86.88 273 SER A CA 1
ATOM 2147 C C . SER A 1 273 ? -6.992 -19.286 4.249 1.00 86.88 273 SER A C 1
ATOM 2149 O O . SER A 1 273 ? -6.365 -20.334 4.410 1.00 86.88 273 SER A O 1
ATOM 2151 N N . GLN A 1 274 ? -8.162 -19.254 3.605 1.00 87.25 274 GLN A N 1
ATOM 2152 C CA . GLN A 1 274 ? -8.763 -20.402 2.922 1.00 87.25 274 GLN A CA 1
ATOM 2153 C C . GLN A 1 274 ? -8.402 -20.463 1.433 1.00 87.25 274 GLN A C 1
ATOM 2155 O O . GLN A 1 274 ? -8.622 -21.497 0.795 1.00 87.25 274 GLN A O 1
ATOM 2160 N N . LYS A 1 275 ? -7.861 -19.382 0.857 1.00 87.69 275 LYS A N 1
ATOM 2161 C CA . LYS A 1 275 ? -7.493 -19.345 -0.559 1.00 87.69 275 LYS A CA 1
ATOM 2162 C C . LYS A 1 275 ? -6.197 -20.109 -0.805 1.00 87.69 275 LYS A C 1
ATOM 2164 O O . LYS A 1 275 ? -5.292 -20.146 0.022 1.00 87.69 275 LYS A O 1
ATOM 2169 N N . THR A 1 276 ? -6.116 -20.738 -1.976 1.00 82.81 276 THR A N 1
ATOM 2170 C CA . THR A 1 276 ? -4.936 -21.496 -2.407 1.00 82.81 276 THR A CA 1
ATOM 2171 C C . THR A 1 276 ? -4.348 -20.865 -3.660 1.00 82.81 276 THR A C 1
ATOM 2173 O O . THR A 1 276 ? -5.018 -20.727 -4.684 1.00 82.81 276 THR A O 1
ATOM 2176 N N . HIS A 1 277 ? -3.074 -20.483 -3.595 1.00 80.44 277 HIS A N 1
ATOM 2177 C CA . HIS A 1 277 ? -2.361 -19.950 -4.749 1.00 80.44 277 HIS A CA 1
ATOM 2178 C C . HIS A 1 277 ? -1.826 -21.097 -5.600 1.00 80.44 277 HIS A C 1
ATOM 2180 O O . HIS A 1 277 ? -0.985 -21.885 -5.168 1.00 80.44 277 HIS A O 1
ATOM 2186 N N . ARG A 1 278 ? -2.320 -21.193 -6.835 1.00 85.00 278 ARG A N 1
ATOM 2187 C CA . ARG A 1 278 ? -1.945 -22.265 -7.765 1.00 85.00 278 ARG A CA 1
ATOM 2188 C C . ARG A 1 278 ? -0.751 -21.925 -8.654 1.00 85.00 278 ARG A C 1
ATOM 2190 O O . ARG A 1 278 ? -0.230 -22.812 -9.316 1.00 85.00 278 ARG A O 1
ATOM 2197 N N . TYR A 1 279 ? -0.310 -20.664 -8.677 1.00 82.81 279 TYR A N 1
ATOM 2198 C CA . TYR A 1 279 ? 0.853 -20.191 -9.447 1.00 82.81 279 TYR A CA 1
ATOM 2199 C C . TYR A 1 279 ? 0.892 -20.716 -10.901 1.00 82.81 279 TYR A C 1
ATOM 2201 O O . TYR A 1 279 ? 1.949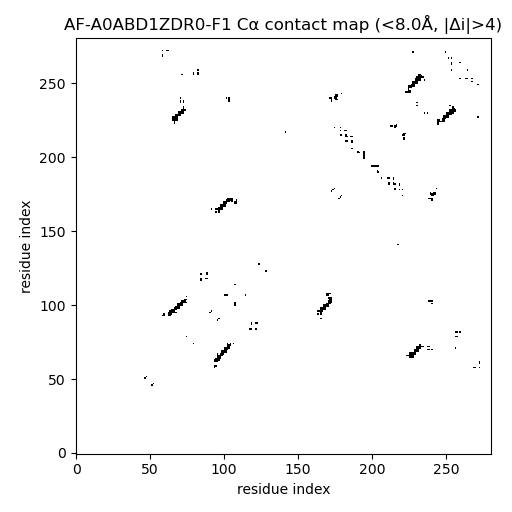 -21.069 -11.421 1.00 82.81 279 TYR A O 1
ATOM 2209 N N . GLY A 1 280 ? -0.279 -20.813 -11.543 1.00 83.38 280 GLY A N 1
ATOM 2210 C CA . GLY A 1 280 ? -0.418 -21.306 -12.918 1.00 83.38 280 GLY A CA 1
ATOM 2211 C C . GLY A 1 280 ? -0.334 -22.829 -13.103 1.00 83.38 280 GLY A C 1
ATOM 2212 O O . GLY A 1 280 ? -0.132 -23.268 -14.232 1.00 83.38 280 GLY A O 1
ATOM 2213 N N . ARG A 1 281 ? -0.474 -23.627 -12.034 1.00 69.75 281 ARG A N 1
ATOM 2214 C CA . ARG A 1 281 ? -0.491 -25.103 -12.051 1.00 69.75 281 ARG A CA 1
ATOM 2215 C C . ARG A 1 281 ? -1.874 -25.697 -11.773 1.00 69.75 281 ARG A C 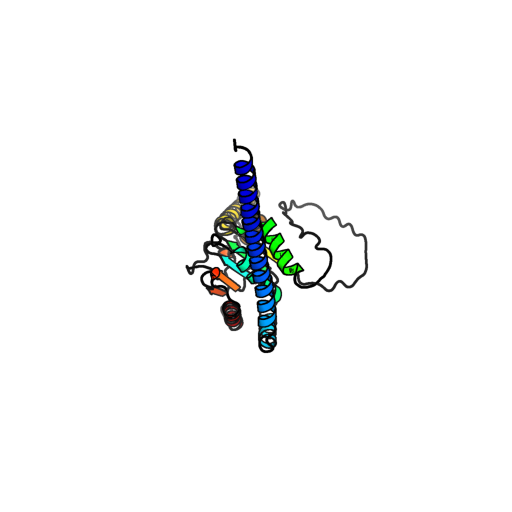1
ATOM 2217 O O . ARG A 1 281 ? -2.657 -25.128 -10.980 1.00 69.75 281 ARG A O 1
#

Nearest PDB structures (foldseek):
  7pb0-assembly1_B-2  TM=7.897E-01  e=6.213E-14  Homo sapiens
  6z1n-assembly1_B-2  TM=7.537E-01  e=9.994E-14  Homo sapiens
  6w2l-assembly1_B  TM=7.393E-01  e=4.971E-13  Homo sapiens
  7pay-assembly1_B-2  TM=7.378E-01  e=5.275E-13  Homo sapiens
  7pax-assembly1_B-2  TM=7.204E-01  e=7.100E-13  Homo sapiens

Mean predicted aligned error: 15.11 Å

Solvent-accessible surface area (backbone atoms only — not comparable to full-atom values): 16690 Å² total; per-residue (Å²): 135,91,75,70,64,62,61,56,51,54,54,50,52,52,53,52,50,53,49,52,51,53,50,51,51,51,51,51,54,48,50,53,50,49,50,54,52,47,50,53,49,50,52,56,52,66,74,60,45,81,73,51,58,61,56,48,51,56,48,30,63,72,34,53,69,40,27,37,30,36,40,39,66,69,91,80,58,86,70,48,67,61,51,51,45,52,51,51,52,54,44,51,76,31,49,30,42,37,40,36,43,34,27,49,85,30,58,63,59,73,42,38,75,61,51,52,52,53,47,47,51,62,49,60,76,64,66,96,72,81,80,84,70,74,81,80,80,73,79,75,72,82,85,77,91,77,81,93,78,90,85,86,86,84,89,81,90,73,92,70,76,81,74,86,71,60,44,80,44,71,41,30,38,66,52,7,66,56,37,52,53,52,14,52,52,50,44,54,52,52,45,50,50,57,26,55,76,49,73,66,74,52,80,74,71,84,86,52,73,63,52,46,47,55,29,20,46,77,69,75,54,50,67,82,56,29,48,36,34,43,34,28,24,92,62,100,65,72,69,50,59,46,70,88,39,52,85,76,39,45,76,44,81,65,36,44,65,88,70,68,43,71,69,61,52,53,51,52,51,51,55,56,71,70,60,79,89,53,90,93,106

Radius of gyration: 26.79 Å; Cα contacts (8 Å, |Δi|>4): 268; chains: 1; bounding box: 65×82×78 Å

Foldseek 3Di:
DDDPVVVVVVVVVVVVVVVVVVVVVVVVVVVVVVVVVVVVVVVVVVCPDPVVVVLLVVLLVLCAAFAEEEEAADPPDPPLLVLVLVVLLVSVSSNHAEYEYEYQVCPCVVCVVVSVVSNVVSVCVPDDDDDDPDDPPPPDDPDDDDDDDDDDDDDDDDPPPDDRDHHYHYYYLCLAVVLLVQLVVVLVVVQVVVCVVVVVPDDGDDDDPVSSLVSSVNVVNNDAQGQEYEYAEQDPDSSRDHPSSPPNYDYDYQYHSVPDDPVSVSVRSVVSSPDDDPVVD

pLDDT: mean 73.93, std 22.78, range [24.67, 97.38]

Sequence (281 aa):
MPATMHHSVDWLLWRTLHLLFTVSVLIGCAFARAKTILSGAIFKFEASGECQAAVGKELEEKTKGVVVAVVFENLQEPSWEDKVSQLVTWLSALNVRHLTLFDPAGVLKRSQPETLKFLKRAEDNQLDLGAVKSPNFHMQPPPNLSGLRRLKGECMDGEQLRRNEMKLELLSLQDGKESLVRAAKTVCKNAYMMHYAKHHQAKLPILTEQDVNDSLLVNGSEGPDPDLLLLFGKTRSLHGFPPWRLRLTEIVHMGPLRDLSAGSFESALKEFSQKTHRYGR

Secondary structure (DSSP, 8-state):
---SHHHHHHHHHHHHHHHHHHHHHHHHHHHHHHHHHHHHHHHHHHTT-TTHHHHHHHHHHHHTT-EEEEEES---STTHHHHHHHHHHHHHHTT-SEEEEE-TT-HHHHTHHHHHHHHHHHHHTS--------------------------------------PPEEEEE-GGGTHHHHHHHHHHHHHHHHHHHHHTTT-SPPPPP-HHHHHHHHHHTT---PPPSEEEEESSSS--TT--GGG-TT-EEEEEE-GGG--HHHHHHHHHHHHH----TT-

Organism: NCBI:txid41844